Protein AF-G4TYB5-F1 (afdb_monomer_lite)

pLDDT: mean 81.08, std 13.45, range [33.69, 96.06]

Structure (mmCIF, N/CA/C/O backbone):
data_AF-G4TYB5-F1
#
_entry.id   AF-G4TYB5-F1
#
loop_
_atom_site.group_PDB
_atom_site.id
_atom_site.type_symbol
_atom_site.label_atom_id
_atom_site.label_alt_id
_atom_site.label_comp_id
_atom_site.label_asym_id
_atom_site.label_entity_id
_atom_site.label_seq_id
_atom_site.pdbx_PDB_ins_code
_atom_site.Cartn_x
_atom_site.Cartn_y
_atom_site.Cartn_z
_atom_site.occupancy
_atom_site.B_iso_or_equiv
_atom_site.auth_seq_id
_atom_site.auth_comp_id
_atom_site.auth_asym_id
_atom_site.auth_atom_id
_atom_site.pdbx_PDB_model_num
ATOM 1 N N . MET A 1 1 ? 7.327 21.885 17.449 1.00 36.69 1 MET A N 1
ATOM 2 C CA . MET A 1 1 ? 6.496 21.870 16.218 1.00 36.69 1 MET A CA 1
ATOM 3 C C . MET A 1 1 ? 7.339 21.578 14.966 1.00 36.69 1 MET A C 1
ATOM 5 O O . MET A 1 1 ? 6.806 21.500 13.867 1.00 36.69 1 MET A O 1
ATOM 9 N N . ASP A 1 2 ? 8.627 21.270 15.135 1.00 34.66 2 ASP A N 1
ATOM 10 C CA . ASP A 1 2 ? 9.645 21.370 14.077 1.00 34.66 2 ASP A CA 1
ATOM 11 C C . ASP A 1 2 ? 9.836 20.086 13.256 1.00 34.66 2 ASP A C 1
ATOM 13 O O . ASP A 1 2 ? 10.291 20.113 12.114 1.00 34.66 2 ASP A O 1
ATOM 17 N N . LEU A 1 3 ? 9.390 18.941 13.782 1.00 33.75 3 LEU A N 1
ATOM 18 C CA . LEU A 1 3 ? 9.528 17.649 13.103 1.00 33.75 3 LEU A CA 1
ATOM 19 C C . LEU A 1 3 ? 8.529 17.438 11.950 1.00 33.75 3 LEU A C 1
ATOM 21 O O . LEU A 1 3 ? 8.713 16.529 11.142 1.00 33.75 3 LEU A O 1
ATOM 25 N N . ILE A 1 4 ? 7.455 18.233 11.888 1.00 37.91 4 ILE A N 1
ATOM 26 C CA . ILE A 1 4 ? 6.419 18.136 10.844 1.00 37.91 4 ILE A CA 1
ATOM 27 C C . ILE A 1 4 ? 6.786 19.030 9.648 1.00 37.91 4 ILE A C 1
ATOM 29 O O . ILE A 1 4 ? 6.642 18.597 8.507 1.00 37.91 4 ILE A O 1
ATOM 33 N N . HIS A 1 5 ? 7.349 20.219 9.896 1.00 33.69 5 HIS A N 1
ATOM 34 C CA . HIS A 1 5 ? 7.851 21.114 8.843 1.00 33.69 5 HIS A CA 1
ATOM 35 C C . HIS A 1 5 ? 9.079 20.546 8.113 1.00 33.69 5 HIS A C 1
ATOM 37 O O . HIS A 1 5 ? 9.118 20.563 6.885 1.00 33.69 5 HIS A O 1
ATOM 43 N N . SER A 1 6 ? 10.030 19.941 8.835 1.00 42.78 6 SER A N 1
ATOM 44 C CA . SER A 1 6 ? 11.204 19.296 8.222 1.00 42.78 6 SER A CA 1
ATOM 45 C C . SER A 1 6 ? 10.825 18.146 7.269 1.00 42.78 6 SER A C 1
ATOM 47 O O . SER A 1 6 ? 11.394 18.008 6.184 1.00 42.78 6 SER A O 1
ATOM 49 N N . LYS A 1 7 ? 9.804 17.352 7.620 1.00 44.94 7 LYS A N 1
ATOM 50 C CA . LYS A 1 7 ? 9.387 16.177 6.835 1.00 44.94 7 LYS A CA 1
ATOM 51 C C . LYS A 1 7 ? 8.595 16.529 5.577 1.00 44.94 7 LYS A C 1
ATOM 53 O O . LYS A 1 7 ? 8.766 15.852 4.567 1.00 44.94 7 LYS A O 1
ATOM 58 N N . ALA A 1 8 ? 7.780 17.585 5.618 1.00 46.09 8 ALA A N 1
ATOM 59 C CA . ALA A 1 8 ? 7.102 18.108 4.430 1.00 46.09 8 ALA A CA 1
ATOM 60 C C . ALA A 1 8 ? 8.107 18.680 3.411 1.00 46.09 8 ALA A C 1
ATOM 62 O O . ALA A 1 8 ? 7.955 18.475 2.206 1.00 46.09 8 ALA A O 1
ATOM 63 N N . CYS A 1 9 ? 9.176 19.320 3.901 1.00 49.50 9 CYS A N 1
ATOM 64 C CA . CYS A 1 9 ? 10.221 19.925 3.076 1.00 49.50 9 CYS A CA 1
ATOM 65 C C . CYS A 1 9 ? 11.006 18.883 2.256 1.00 49.50 9 CYS A C 1
ATOM 67 O O . CYS A 1 9 ? 11.232 19.080 1.064 1.00 49.50 9 CYS A O 1
ATOM 69 N N . ALA A 1 10 ? 11.330 17.724 2.842 1.00 52.59 10 ALA A N 1
ATOM 70 C CA . ALA A 1 10 ? 12.027 16.644 2.135 1.00 52.59 10 ALA A CA 1
ATOM 71 C C . ALA A 1 10 ? 11.166 15.983 1.039 1.00 52.59 10 ALA A C 1
ATOM 73 O O . ALA A 1 10 ? 11.654 15.716 -0.058 1.00 52.59 10 ALA A O 1
ATOM 74 N N . SER A 1 11 ? 9.868 15.763 1.293 1.00 55.41 11 SER A N 1
ATOM 75 C CA . SER A 1 11 ? 8.951 15.225 0.275 1.00 55.41 11 SER A CA 1
ATOM 76 C C . SER A 1 11 ? 8.702 16.202 -0.876 1.00 55.41 11 SER A C 1
ATOM 78 O O . SER A 1 11 ? 8.646 15.775 -2.029 1.00 55.41 11 SER A O 1
ATOM 80 N N . LEU A 1 12 ? 8.602 17.507 -0.588 1.00 60.00 12 LEU A N 1
ATOM 81 C CA . LEU A 1 12 ? 8.528 18.532 -1.631 1.00 60.00 12 LEU A CA 1
ATOM 82 C C . LEU A 1 12 ? 9.844 18.642 -2.406 1.00 60.00 12 LEU A C 1
ATOM 84 O O . LEU A 1 12 ? 9.816 18.813 -3.619 1.00 60.00 12 LEU A O 1
ATOM 88 N N . SER A 1 13 ? 10.988 18.515 -1.730 1.00 63.62 13 SER A N 1
ATOM 89 C CA . SER A 1 13 ? 12.307 18.538 -2.365 1.00 63.62 13 SER A CA 1
ATOM 90 C C . SER A 1 13 ? 12.470 17.390 -3.364 1.00 63.62 13 SER A C 1
ATOM 92 O O . SER A 1 13 ? 12.814 17.640 -4.516 1.00 63.62 13 SER A O 1
ATOM 94 N N . CYS A 1 14 ? 12.119 16.157 -2.981 1.00 59.38 14 CYS A N 1
ATOM 95 C CA . CYS A 1 14 ? 12.157 15.006 -3.887 1.00 59.38 14 CYS A CA 1
ATOM 96 C C . CYS A 1 14 ? 11.197 15.186 -5.078 1.00 59.38 14 CYS A C 1
ATOM 98 O O . CYS A 1 14 ? 11.600 15.022 -6.229 1.00 59.38 14 CYS A O 1
ATOM 100 N N . PHE A 1 15 ? 9.958 15.629 -4.831 1.00 68.44 15 PHE A N 1
ATOM 101 C CA . PHE A 1 15 ? 8.984 15.898 -5.895 1.00 68.44 15 PHE A CA 1
ATOM 102 C C . PHE A 1 15 ? 9.457 16.980 -6.878 1.00 68.44 15 PHE A C 1
ATOM 104 O O . PHE A 1 15 ? 9.323 16.815 -8.089 1.00 68.44 15 PHE A O 1
ATOM 111 N N . ASN A 1 16 ? 10.041 18.070 -6.376 1.00 72.69 16 ASN A N 1
ATOM 112 C CA . ASN A 1 16 ? 10.541 19.164 -7.206 1.00 72.69 16 ASN A CA 1
ATOM 113 C C . ASN A 1 16 ? 11.762 18.747 -8.031 1.00 72.69 16 ASN A C 1
ATOM 115 O O . ASN A 1 16 ? 11.842 19.111 -9.203 1.00 72.69 16 ASN A O 1
ATOM 119 N N . THR A 1 17 ? 12.665 17.944 -7.461 1.00 71.00 17 THR A N 1
ATOM 120 C CA . THR A 1 17 ? 13.795 17.358 -8.193 1.00 71.00 17 THR A CA 1
ATOM 121 C C . THR A 1 17 ? 13.291 16.450 -9.312 1.00 71.00 17 THR A C 1
ATOM 123 O O . THR A 1 17 ? 13.623 16.675 -10.470 1.00 71.00 17 THR A O 1
ATOM 126 N N . VAL A 1 18 ? 12.397 15.505 -9.002 1.00 70.50 18 VAL A N 1
ATOM 127 C CA . VAL A 1 18 ? 11.775 14.605 -9.993 1.00 70.50 18 VAL A CA 1
ATOM 128 C C . VAL A 1 18 ? 11.090 15.389 -11.110 1.00 70.50 18 VAL A C 1
ATOM 130 O O . VAL A 1 18 ? 11.270 15.091 -12.290 1.00 70.50 18 VAL A O 1
ATOM 133 N N . ARG A 1 19 ? 10.313 16.416 -10.752 1.00 76.00 19 ARG A N 1
ATOM 134 C CA . ARG A 1 19 ? 9.612 17.262 -11.718 1.00 76.00 19 ARG A CA 1
ATOM 135 C C . ARG A 1 19 ? 10.593 17.994 -12.631 1.00 76.00 19 ARG A C 1
ATOM 137 O O . ARG A 1 19 ? 10.356 18.014 -13.834 1.00 76.00 19 ARG A O 1
ATOM 144 N N . ARG A 1 20 ? 11.677 18.549 -12.077 1.00 79.00 20 ARG A N 1
ATOM 145 C CA . ARG A 1 20 ? 12.721 19.257 -12.829 1.00 79.00 20 ARG A CA 1
ATOM 146 C C . ARG A 1 20 ? 13.416 18.339 -13.834 1.00 79.00 20 ARG A C 1
ATOM 148 O O . ARG A 1 20 ? 13.526 18.716 -14.998 1.00 79.00 20 ARG A O 1
ATOM 155 N N . GLU A 1 21 ? 13.818 17.141 -13.413 1.00 78.44 21 GLU A N 1
ATOM 156 C CA . GLU A 1 21 ? 14.466 16.162 -14.298 1.00 78.44 21 GLU A CA 1
ATOM 157 C C . GLU A 1 21 ? 13.526 15.733 -15.438 1.00 78.44 21 GLU A C 1
ATOM 159 O O . GLU A 1 21 ? 13.913 15.724 -16.603 1.00 78.44 21 GLU A O 1
ATOM 164 N N . ILE A 1 22 ? 12.245 15.472 -15.141 1.00 78.75 22 ILE A N 1
ATOM 165 C CA . ILE A 1 22 ? 11.248 15.132 -16.171 1.00 78.75 22 ILE A CA 1
ATOM 166 C C . ILE A 1 22 ? 11.039 16.287 -17.156 1.00 78.75 22 ILE A C 1
ATOM 168 O O . ILE A 1 22 ? 10.904 16.045 -18.355 1.00 78.75 22 ILE A O 1
ATOM 172 N N . THR A 1 23 ? 10.982 17.533 -16.676 1.00 81.88 23 THR A N 1
ATOM 173 C CA . THR A 1 23 ? 10.850 18.695 -17.565 1.00 81.88 23 THR A CA 1
ATOM 174 C C . THR A 1 23 ? 12.087 18.892 -18.432 1.00 81.88 23 THR A C 1
ATOM 176 O O . THR A 1 23 ? 11.926 19.137 -19.620 1.00 81.88 23 THR A O 1
ATOM 179 N N . ALA A 1 24 ? 13.292 18.706 -17.882 1.00 82.00 24 ALA A N 1
ATOM 180 C CA . ALA A 1 24 ? 14.539 18.814 -18.636 1.00 82.00 24 ALA A CA 1
ATOM 181 C C . ALA A 1 24 ? 14.608 17.774 -19.768 1.00 82.00 24 ALA A C 1
ATOM 183 O O . ALA A 1 24 ? 14.932 18.111 -20.906 1.00 82.00 24 ALA A O 1
ATOM 184 N N . LEU A 1 25 ? 14.209 16.530 -19.487 1.00 79.69 25 LEU A N 1
ATOM 185 C CA . LEU A 1 25 ? 14.150 15.467 -20.493 1.00 79.69 25 LEU A CA 1
ATOM 186 C C . LEU A 1 25 ? 13.117 15.739 -21.591 1.00 79.69 25 LEU A C 1
ATOM 188 O O . LEU A 1 25 ? 13.377 15.452 -22.754 1.00 79.69 25 LEU A O 1
ATOM 192 N N . ARG A 1 26 ? 11.961 16.319 -21.246 1.00 80.19 26 ARG A N 1
ATOM 193 C CA . ARG A 1 26 ? 10.957 16.726 -22.243 1.00 80.19 26 ARG A CA 1
ATOM 194 C C . ARG A 1 26 ? 11.473 17.828 -23.159 1.00 80.19 26 ARG A C 1
ATOM 196 O O . ARG A 1 26 ? 11.349 17.701 -24.367 1.00 80.19 26 ARG A O 1
ATOM 203 N N . THR A 1 27 ? 12.103 18.857 -22.595 1.00 81.12 27 THR A N 1
ATOM 204 C CA . THR A 1 27 ? 12.665 19.953 -23.397 1.00 81.12 27 THR A CA 1
ATOM 205 C C . THR A 1 27 ? 13.798 19.487 -24.307 1.00 81.12 27 THR A C 1
ATOM 207 O O . THR A 1 27 ? 13.960 20.006 -25.406 1.00 81.12 27 THR A O 1
ATOM 210 N N . GLU A 1 28 ? 14.584 18.503 -23.866 1.00 80.31 28 GLU A N 1
ATOM 211 C CA . GLU A 1 28 ? 15.627 17.889 -24.689 1.00 80.31 28 GLU A CA 1
ATOM 212 C C . GLU A 1 28 ? 15.028 17.074 -25.843 1.00 80.31 28 GLU A C 1
ATOM 214 O O . GLU A 1 28 ? 15.537 17.132 -26.957 1.00 80.31 28 GLU A O 1
ATOM 219 N N . GLN A 1 29 ? 13.924 16.359 -25.603 1.00 78.06 29 GLN A N 1
ATOM 220 C CA . GLN A 1 29 ? 13.211 15.634 -26.653 1.00 78.06 29 GLN A CA 1
ATOM 221 C C . GLN A 1 29 ? 12.616 16.594 -27.699 1.00 78.06 29 GLN A C 1
ATOM 223 O O . GLN A 1 29 ? 12.853 16.415 -28.888 1.00 78.06 29 GLN A O 1
ATOM 228 N N . GLU A 1 30 ? 11.937 17.658 -27.260 1.00 80.75 30 GLU A N 1
ATOM 229 C CA . GLU A 1 30 ? 11.362 18.684 -28.148 1.00 80.75 30 GLU A CA 1
ATOM 230 C C . GLU A 1 30 ? 12.439 19.363 -29.014 1.00 80.75 30 GLU A C 1
ATOM 232 O O . GLU A 1 30 ? 12.240 19.578 -30.208 1.00 80.75 30 GLU A O 1
ATOM 237 N N . ARG A 1 31 ? 13.619 19.660 -28.446 1.00 79.31 31 ARG A N 1
ATOM 238 C CA . ARG A 1 31 ? 14.752 20.222 -29.206 1.00 79.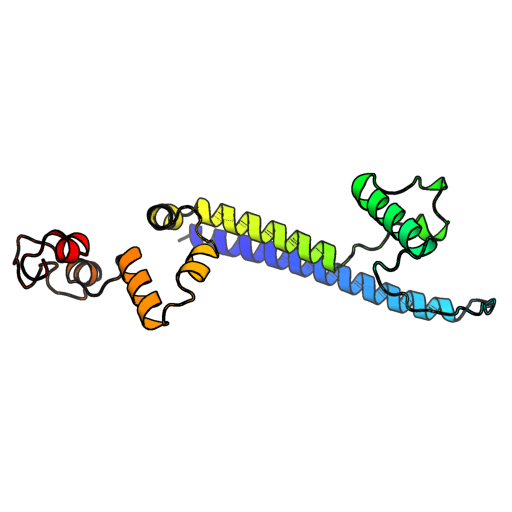31 31 ARG A CA 1
ATOM 239 C C . ARG A 1 31 ? 15.249 19.299 -30.314 1.00 79.31 31 ARG A C 1
ATOM 241 O O . ARG A 1 31 ? 15.677 19.799 -31.349 1.00 79.31 31 ARG A O 1
ATOM 248 N N . ARG A 1 32 ? 15.217 17.983 -30.101 1.00 70.38 32 ARG A N 1
ATOM 249 C CA . ARG A 1 32 ? 15.645 16.996 -31.103 1.00 70.38 32 ARG A CA 1
ATOM 250 C C . ARG A 1 32 ? 14.642 16.861 -32.229 1.00 70.38 32 ARG A C 1
ATOM 252 O O . ARG A 1 32 ? 15.060 16.879 -33.373 1.00 70.38 32 ARG A O 1
ATOM 259 N N . GLU A 1 33 ? 13.352 16.814 -31.908 1.00 77.00 33 GLU A N 1
ATOM 260 C CA . GLU A 1 33 ? 12.282 16.810 -32.915 1.00 77.00 33 GLU A CA 1
ATOM 261 C C . GLU A 1 33 ? 12.383 18.055 -33.821 1.00 77.00 33 GLU A C 1
ATOM 263 O O . GLU A 1 33 ? 12.257 17.966 -35.041 1.00 77.00 33 GLU A O 1
ATOM 268 N N . LEU A 1 34 ? 12.714 19.215 -33.238 1.00 75.62 34 LEU A N 1
ATOM 269 C CA . LEU A 1 34 ? 13.014 20.444 -33.982 1.00 75.62 34 LEU A CA 1
ATOM 270 C C . LEU A 1 34 ? 14.287 20.342 -34.843 1.00 75.62 34 LEU A C 1
ATOM 272 O O . LEU A 1 34 ? 14.271 20.811 -35.981 1.00 75.62 34 LEU A O 1
ATOM 276 N N . ALA A 1 35 ? 15.366 19.744 -34.326 1.00 70.94 35 ALA A N 1
ATOM 277 C CA . ALA A 1 35 ? 16.627 19.571 -35.052 1.00 70.94 35 ALA A CA 1
ATOM 278 C C . ALA A 1 35 ? 16.505 18.577 -36.222 1.00 70.94 35 ALA A C 1
ATOM 280 O O . ALA A 1 35 ? 16.952 18.890 -37.320 1.00 70.94 35 ALA A O 1
ATOM 281 N N . GLU A 1 36 ? 15.828 17.441 -36.025 1.00 66.62 36 GLU A N 1
ATOM 282 C CA . GLU A 1 36 ? 15.525 16.470 -37.088 1.00 66.62 36 GLU A CA 1
ATOM 283 C C . GLU A 1 36 ? 14.684 17.110 -38.202 1.00 66.62 36 GLU A C 1
ATOM 285 O O . GLU A 1 36 ? 14.994 16.931 -39.376 1.00 66.62 36 GLU A O 1
ATOM 290 N N . SER A 1 37 ? 13.697 17.953 -37.859 1.00 60.25 37 SER A N 1
ATOM 291 C CA . SER A 1 37 ? 12.909 18.677 -38.874 1.00 60.25 37 SER A CA 1
ATOM 292 C C . SER A 1 37 ? 13.725 19.690 -39.690 1.00 60.25 37 SER A C 1
ATOM 294 O O . SER A 1 37 ? 13.325 20.065 -40.791 1.00 60.25 37 SER A O 1
ATOM 296 N N . SER A 1 38 ? 14.857 20.157 -39.148 1.00 59.19 38 SER A N 1
ATOM 297 C CA . SER A 1 38 ? 15.741 21.122 -39.804 1.00 59.19 38 SER A CA 1
ATOM 298 C C . SER A 1 38 ? 16.786 20.448 -40.698 1.00 59.19 38 SER A C 1
ATOM 300 O O . SER A 1 38 ? 17.175 21.044 -41.702 1.00 59.19 38 SER A O 1
ATOM 302 N N . ASP A 1 39 ? 17.245 19.241 -40.352 1.00 56.22 39 ASP A N 1
ATOM 303 C CA . ASP A 1 39 ? 18.241 18.493 -41.135 1.00 56.22 39 ASP A CA 1
ATOM 304 C C . ASP A 1 39 ? 17.643 17.893 -42.425 1.00 56.22 39 ASP A C 1
ATOM 306 O O . ASP A 1 39 ? 18.340 17.797 -43.439 1.00 56.22 39 ASP A O 1
ATOM 310 N N . ASP A 1 40 ? 16.335 17.606 -42.448 1.00 53.72 40 ASP A N 1
ATOM 311 C CA . ASP A 1 40 ? 15.605 17.175 -43.656 1.00 53.72 40 ASP A CA 1
ATOM 312 C C . ASP A 1 40 ? 15.632 18.218 -44.794 1.00 53.72 40 ASP A C 1
ATOM 314 O O . ASP A 1 40 ? 15.421 17.883 -45.961 1.00 53.72 40 ASP A O 1
ATOM 318 N N . ALA A 1 41 ? 15.933 19.487 -44.494 1.00 53.19 41 ALA A N 1
ATOM 319 C CA . ALA A 1 41 ? 15.988 20.556 -45.491 1.00 53.19 41 ALA A CA 1
ATOM 320 C C . ALA A 1 41 ? 17.312 20.618 -46.288 1.00 53.19 41 ALA A C 1
ATOM 322 O O . ALA A 1 41 ? 17.409 21.425 -47.215 1.00 53.19 41 ALA A O 1
ATOM 323 N N . LEU A 1 42 ? 18.333 19.810 -45.951 1.00 53.09 42 LEU A N 1
ATOM 324 C CA . LEU A 1 42 ? 19.689 19.921 -46.526 1.00 53.09 42 LEU A CA 1
ATOM 325 C C . LEU A 1 42 ? 20.328 18.598 -47.004 1.00 53.09 42 LEU A C 1
ATOM 327 O O . LEU A 1 42 ? 21.511 18.588 -47.345 1.00 53.09 42 LEU A O 1
ATOM 331 N N . SER A 1 43 ? 19.581 17.492 -47.091 1.00 56.00 43 SER A N 1
ATOM 332 C CA . SER A 1 43 ? 20.101 16.210 -47.595 1.00 56.00 43 SER A CA 1
ATOM 333 C C . SER A 1 43 ? 19.659 15.931 -49.040 1.00 56.00 43 SER A C 1
ATOM 335 O O . SER A 1 43 ? 18.467 15.838 -49.326 1.00 56.00 43 SER A O 1
ATOM 337 N N . ASP A 1 44 ? 20.622 15.739 -49.951 1.00 56.00 44 ASP A N 1
ATOM 338 C CA . ASP A 1 44 ? 20.406 15.036 -51.226 1.00 56.00 44 ASP A CA 1
ATOM 339 C C . ASP A 1 44 ? 19.987 13.589 -50.904 1.00 56.00 44 ASP A C 1
ATOM 341 O O . ASP A 1 44 ? 20.817 12.710 -50.653 1.00 56.00 44 ASP A O 1
ATOM 345 N N . THR A 1 45 ? 18.680 13.344 -50.823 1.00 59.31 45 THR A N 1
ATOM 346 C CA . THR A 1 45 ? 18.150 12.057 -50.367 1.00 59.31 45 THR A CA 1
ATOM 347 C C . THR A 1 45 ? 18.208 11.015 -51.481 1.00 59.31 45 THR A C 1
ATOM 349 O O . THR A 1 45 ? 17.480 11.061 -52.475 1.00 59.31 45 THR A O 1
ATOM 352 N N . VAL A 1 46 ? 19.048 9.995 -51.289 1.00 63.22 46 VAL A N 1
ATOM 353 C CA . VAL A 1 46 ? 18.880 8.706 -51.969 1.00 63.22 46 VAL A CA 1
ATOM 354 C C . VAL A 1 46 ? 17.530 8.151 -51.522 1.00 63.22 46 VAL A C 1
ATOM 356 O O . VAL A 1 46 ? 17.380 7.673 -50.397 1.00 63.22 46 VAL A O 1
ATOM 359 N N . THR A 1 47 ? 16.527 8.242 -52.391 1.00 60.53 47 THR A N 1
ATOM 360 C CA . THR A 1 47 ? 15.174 7.741 -52.135 1.00 60.53 47 THR A CA 1
ATOM 361 C C . THR A 1 47 ? 15.201 6.215 -52.139 1.00 60.53 47 THR A C 1
ATOM 363 O O . THR A 1 47 ? 15.006 5.552 -53.155 1.00 60.53 47 THR A O 1
ATOM 366 N N . SER A 1 48 ? 15.493 5.637 -50.977 1.00 75.25 48 SER A N 1
ATOM 367 C CA . SER A 1 48 ? 15.416 4.196 -50.761 1.00 75.25 48 SER A CA 1
ATOM 368 C C . SER A 1 48 ? 13.958 3.812 -50.534 1.00 75.25 48 SER A C 1
ATOM 37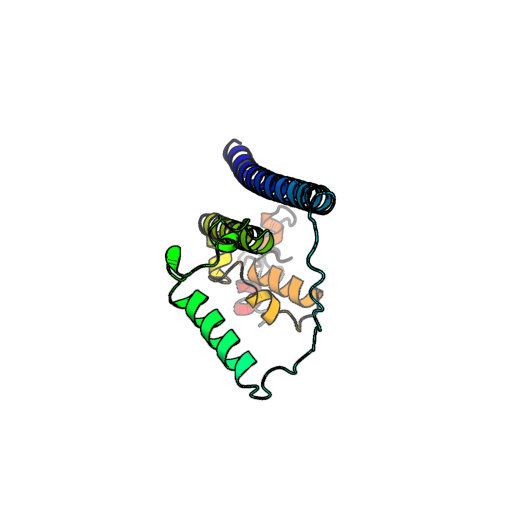0 O O . SER A 1 48 ? 13.308 4.313 -49.618 1.00 75.25 48 SER A O 1
ATOM 372 N N . ARG A 1 49 ? 13.420 2.923 -51.373 1.00 76.12 49 ARG A N 1
ATOM 373 C CA . ARG A 1 49 ? 12.067 2.387 -51.189 1.00 76.12 49 ARG A CA 1
ATOM 374 C C . ARG A 1 49 ? 12.084 1.392 -50.030 1.00 76.12 49 ARG A C 1
ATOM 376 O O . ARG A 1 49 ? 12.675 0.323 -50.147 1.00 76.12 49 ARG A O 1
ATOM 383 N N . MET A 1 50 ? 11.438 1.751 -48.925 1.00 80.31 50 MET A N 1
ATOM 384 C CA . MET A 1 50 ? 11.255 0.879 -47.764 1.00 80.31 50 MET A CA 1
ATOM 385 C C . MET A 1 50 ? 9.821 0.349 -47.742 1.00 80.31 50 MET A C 1
ATOM 387 O O . MET A 1 50 ? 8.871 1.115 -47.900 1.00 80.31 50 MET A O 1
ATOM 391 N N . GLU A 1 51 ? 9.663 -0.955 -47.530 1.00 83.88 51 GLU A N 1
ATOM 392 C CA . GLU A 1 51 ? 8.362 -1.598 -47.341 1.00 83.88 51 GLU A CA 1
ATOM 393 C C . GLU A 1 51 ? 8.289 -2.147 -45.914 1.00 83.88 51 GLU A C 1
ATOM 395 O O . GLU A 1 51 ? 9.160 -2.894 -45.471 1.00 83.88 51 GLU A O 1
ATOM 400 N N . LEU A 1 52 ? 7.262 -1.727 -45.174 1.00 84.62 52 LEU A N 1
ATOM 401 C CA . LEU A 1 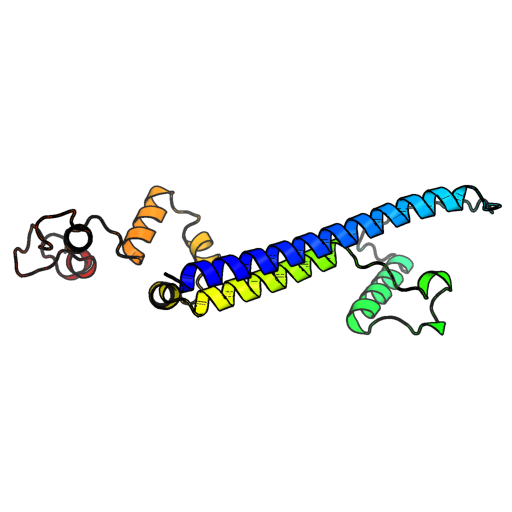52 ? 6.994 -2.177 -43.811 1.00 84.62 52 LEU A CA 1
ATOM 402 C C . LEU A 1 52 ? 5.956 -3.295 -43.863 1.00 84.62 52 LEU A C 1
ATOM 404 O O . LEU A 1 52 ? 4.851 -3.095 -44.366 1.00 84.62 52 LEU A O 1
ATOM 408 N N . MET A 1 53 ? 6.299 -4.456 -43.313 1.00 82.44 53 MET A N 1
ATOM 409 C CA . MET A 1 53 ? 5.402 -5.605 -43.217 1.00 82.44 53 MET A CA 1
ATOM 410 C C . MET A 1 53 ? 5.210 -5.994 -41.755 1.00 82.44 53 MET A C 1
ATOM 412 O O . MET A 1 53 ? 6.172 -6.075 -40.991 1.00 82.44 53 MET A O 1
ATOM 416 N N . TRP A 1 54 ? 3.960 -6.239 -41.367 1.00 83.50 54 TRP A N 1
ATOM 417 C CA . TRP A 1 54 ? 3.633 -6.739 -40.037 1.00 83.50 54 TRP A CA 1
ATOM 418 C C . TRP A 1 54 ? 3.761 -8.262 -40.020 1.00 83.50 54 TRP A C 1
ATOM 420 O O . TRP A 1 54 ? 3.199 -8.932 -40.884 1.00 83.50 54 TRP A O 1
ATOM 430 N N . LEU A 1 55 ? 4.487 -8.799 -39.040 1.00 81.88 55 LEU A N 1
ATOM 431 C CA . LEU A 1 55 ? 4.640 -10.238 -38.843 1.00 81.88 55 LEU A CA 1
ATOM 432 C C . LEU A 1 55 ? 3.983 -10.652 -37.521 1.00 81.88 55 LEU A C 1
ATOM 434 O O . LEU A 1 55 ? 4.201 -9.985 -36.505 1.00 81.88 55 LEU A O 1
ATOM 438 N N . PRO A 1 56 ? 3.193 -11.736 -37.502 1.00 79.81 56 PRO A N 1
ATOM 439 C CA . PRO A 1 56 ? 2.622 -12.259 -36.271 1.00 79.81 56 PRO A CA 1
ATOM 440 C C . PRO A 1 56 ? 3.712 -12.749 -35.315 1.00 79.81 56 PRO A C 1
ATOM 442 O O . PRO A 1 56 ? 4.685 -13.406 -35.694 1.00 79.81 56 PRO A O 1
ATOM 445 N N . GLY A 1 57 ? 3.538 -12.419 -34.036 1.00 74.81 57 GLY A N 1
ATOM 446 C CA . GLY A 1 57 ? 4.415 -12.908 -32.980 1.00 74.81 57 GLY A CA 1
ATOM 447 C C . GLY A 1 57 ? 4.292 -14.425 -32.822 1.00 74.81 57 GLY A C 1
ATOM 448 O O . GLY A 1 57 ? 3.190 -14.963 -32.879 1.00 74.81 57 GLY A O 1
ATOM 449 N N . HIS A 1 58 ? 5.422 -15.092 -32.564 1.00 66.62 58 HIS A N 1
ATOM 450 C CA . HIS A 1 58 ? 5.526 -16.536 -32.292 1.00 66.62 58 HIS A CA 1
ATOM 451 C C . HIS A 1 58 ? 5.287 -17.486 -33.478 1.00 66.62 58 HIS A C 1
ATOM 453 O O . HIS A 1 58 ? 5.152 -18.687 -33.262 1.00 66.62 58 HIS A O 1
ATOM 459 N N . GLU A 1 59 ? 5.302 -16.995 -34.719 1.00 72.31 59 GLU A N 1
ATOM 460 C CA . GLU A 1 59 ? 5.133 -17.837 -35.918 1.00 72.31 59 GLU A CA 1
ATOM 461 C C . GLU A 1 59 ? 6.461 -18.370 -36.507 1.00 72.31 59 GLU A C 1
ATOM 463 O O . GLU A 1 59 ? 6.527 -18.775 -37.661 1.00 72.31 59 GLU A O 1
ATOM 468 N N . ALA A 1 60 ? 7.535 -18.377 -35.710 1.00 68.62 60 ALA A N 1
ATOM 469 C CA . ALA A 1 60 ? 8.852 -18.924 -36.057 1.00 68.62 60 ALA A CA 1
ATOM 470 C C . ALA A 1 60 ? 9.493 -18.409 -37.361 1.00 68.62 60 ALA A C 1
ATOM 472 O O . ALA A 1 60 ? 10.244 -19.116 -38.032 1.00 68.62 60 ALA A O 1
ATOM 473 N N . ALA A 1 61 ? 9.240 -17.146 -37.719 1.00 80.06 61 ALA A N 1
ATOM 474 C CA . ALA A 1 61 ? 9.991 -16.489 -38.782 1.00 80.06 61 ALA A CA 1
ATOM 475 C C . ALA A 1 61 ? 11.457 -16.312 -38.344 1.00 80.06 61 ALA A C 1
ATOM 477 O O . ALA A 1 61 ? 11.748 -15.506 -37.459 1.00 80.06 61 ALA A O 1
ATOM 478 N N . GLU A 1 62 ? 12.370 -17.039 -38.991 1.00 85.31 62 GLU A N 1
ATOM 479 C CA . GLU A 1 62 ? 13.793 -17.141 -38.624 1.00 85.31 62 GLU A CA 1
ATOM 480 C C . GLU A 1 62 ? 14.456 -15.775 -38.373 1.00 85.31 62 GLU A C 1
ATOM 482 O O . GLU A 1 62 ? 15.125 -15.579 -37.359 1.00 85.31 62 GLU A O 1
ATOM 487 N N . GLY A 1 63 ? 14.213 -14.789 -39.244 1.00 83.88 63 GLY A N 1
ATOM 488 C CA . GLY A 1 63 ? 14.766 -13.438 -39.091 1.00 83.88 63 GLY A CA 1
ATOM 489 C C . GLY A 1 63 ? 14.223 -12.673 -37.876 1.00 83.88 63 GLY A C 1
ATOM 490 O O . GLY A 1 63 ? 14.974 -11.962 -37.211 1.00 83.88 63 GLY A O 1
ATOM 491 N N . ASN A 1 64 ? 12.939 -12.844 -37.548 1.00 85.38 64 ASN A N 1
ATOM 492 C CA . ASN A 1 64 ? 12.328 -12.229 -36.368 1.00 85.38 64 ASN A CA 1
ATOM 493 C C . ASN A 1 64 ? 12.839 -12.884 -35.077 1.00 85.38 64 ASN A C 1
ATOM 495 O O . ASN A 1 64 ? 13.141 -12.192 -34.108 1.00 85.38 64 ASN A O 1
ATOM 499 N N . GLU A 1 65 ? 12.988 -14.210 -35.071 1.00 87.88 65 GLU A N 1
ATOM 500 C CA . GLU A 1 65 ? 13.547 -14.937 -33.928 1.00 87.88 65 GLU A CA 1
ATOM 501 C C . GLU A 1 65 ? 15.022 -14.599 -33.691 1.00 87.88 65 GLU A C 1
ATOM 503 O O . GLU A 1 65 ? 15.436 -14.416 -32.544 1.00 87.88 65 GLU A O 1
ATOM 508 N N . ALA A 1 66 ? 15.815 -14.466 -34.759 1.00 87.50 66 ALA A N 1
ATOM 509 C CA . ALA A 1 66 ? 17.204 -14.029 -34.666 1.00 87.50 66 ALA A CA 1
ATOM 510 C C . ALA A 1 66 ? 17.306 -12.615 -34.070 1.00 87.50 66 ALA A C 1
ATOM 512 O O . ALA A 1 66 ? 18.101 -12.391 -33.156 1.00 87.50 66 ALA A O 1
ATOM 513 N N . ALA A 1 67 ? 16.462 -11.684 -34.527 1.00 87.06 67 ALA A N 1
ATOM 514 C CA . ALA A 1 67 ? 16.409 -10.327 -33.988 1.00 87.06 67 ALA A CA 1
ATOM 515 C C . ALA A 1 67 ? 15.986 -10.300 -32.506 1.00 87.06 67 ALA A C 1
ATOM 517 O O . ALA A 1 67 ? 16.632 -9.636 -31.695 1.00 87.06 67 ALA A O 1
ATOM 518 N N . ASP A 1 68 ? 14.951 -11.053 -32.124 1.00 86.88 68 ASP A N 1
ATOM 519 C CA . ASP A 1 68 ? 14.493 -11.166 -30.732 1.00 86.88 68 ASP A CA 1
ATOM 520 C C . ASP A 1 68 ? 15.566 -11.788 -29.819 1.00 86.88 68 ASP A C 1
ATOM 522 O O . ASP A 1 68 ? 15.785 -11.327 -28.696 1.00 86.88 68 ASP A O 1
ATOM 526 N N . LYS A 1 69 ? 16.298 -12.795 -30.308 1.00 89.81 69 LYS A N 1
ATOM 527 C CA . LYS A 1 69 ? 17.419 -13.405 -29.582 1.00 89.81 69 LYS A CA 1
ATOM 528 C C . LYS A 1 69 ? 18.536 -12.399 -29.307 1.00 89.81 69 LYS A C 1
ATOM 530 O O . LYS A 1 69 ? 19.021 -12.344 -28.177 1.00 89.81 69 LYS A O 1
ATOM 535 N N . GLU A 1 70 ? 18.938 -11.609 -30.301 1.00 88.31 70 GLU A N 1
ATOM 536 C CA . GLU A 1 70 ? 19.962 -10.574 -30.113 1.00 88.31 70 GLU A CA 1
ATOM 537 C C . GLU A 1 70 ? 19.465 -9.439 -29.205 1.00 88.31 70 GLU A C 1
ATOM 539 O O . GLU A 1 70 ? 20.198 -8.995 -28.321 1.00 88.31 70 GLU A O 1
ATOM 544 N N . ALA A 1 71 ? 18.193 -9.040 -29.312 1.00 87.25 71 ALA A N 1
ATOM 545 C CA . ALA A 1 71 ? 17.589 -8.076 -28.392 1.00 87.25 71 ALA A CA 1
ATOM 546 C C . ALA A 1 71 ? 17.610 -8.578 -26.935 1.00 87.25 71 ALA A C 1
ATOM 548 O O . ALA A 1 71 ? 17.935 -7.825 -26.016 1.00 87.25 71 ALA A O 1
ATOM 549 N N . LYS A 1 72 ? 17.321 -9.866 -26.710 1.00 88.56 72 LYS A N 1
ATOM 550 C CA . LYS A 1 72 ? 17.408 -10.500 -25.384 1.00 88.56 72 LYS A CA 1
ATOM 551 C C . LYS A 1 72 ? 18.840 -10.563 -24.861 1.00 88.56 72 LYS A C 1
ATOM 553 O O . LYS A 1 72 ? 19.052 -10.237 -23.694 1.00 88.56 72 LYS A O 1
ATOM 558 N N . LYS A 1 73 ? 19.816 -10.920 -25.703 1.00 87.62 73 LYS A N 1
ATOM 559 C CA . LYS A 1 73 ? 21.238 -10.887 -25.326 1.00 87.62 73 LYS A CA 1
ATOM 560 C C . LYS A 1 73 ? 21.682 -9.488 -24.921 1.00 87.62 73 LYS A C 1
ATOM 562 O O . LYS A 1 73 ? 22.341 -9.348 -23.900 1.00 87.62 73 LYS A O 1
ATOM 567 N N . ALA A 1 74 ? 21.261 -8.451 -25.646 1.00 86.12 74 ALA A N 1
ATOM 568 C CA . ALA A 1 74 ? 21.609 -7.073 -25.308 1.00 86.12 74 ALA A CA 1
ATOM 569 C C . ALA A 1 74 ? 21.116 -6.656 -23.906 1.00 86.12 74 ALA A C 1
ATOM 571 O O . ALA A 1 74 ? 21.756 -5.848 -23.232 1.00 86.12 74 ALA A O 1
ATOM 572 N N . ILE A 1 75 ? 20.002 -7.231 -23.437 1.00 83.69 75 ILE A N 1
ATOM 573 C CA . ILE A 1 75 ? 19.480 -7.013 -22.079 1.00 83.69 75 ILE A CA 1
ATOM 574 C C . ILE A 1 75 ? 20.328 -7.742 -21.025 1.00 83.69 75 ILE A C 1
ATOM 576 O O . ILE A 1 75 ? 20.552 -7.195 -19.946 1.00 83.69 75 ILE A O 1
ATOM 580 N N . THR A 1 76 ? 20.770 -8.973 -21.301 1.00 84.31 76 THR A N 1
ATOM 581 C CA . THR A 1 76 ? 21.456 -9.828 -20.314 1.00 84.31 76 THR A CA 1
ATOM 582 C C . THR A 1 76 ? 22.970 -9.644 -20.280 1.00 84.31 76 THR A C 1
ATOM 584 O O . THR A 1 76 ? 23.567 -9.679 -19.208 1.00 84.31 76 THR A O 1
ATOM 587 N N . GLU A 1 77 ? 23.587 -9.469 -21.443 1.00 87.31 77 GLU A N 1
ATOM 588 C CA . GLU A 1 77 ? 25.039 -9.419 -21.657 1.00 87.31 77 GLU A CA 1
ATOM 589 C C . GLU A 1 77 ? 25.534 -7.985 -21.915 1.00 87.31 77 GLU A C 1
ATOM 591 O O . GLU A 1 77 ? 26.726 -7.710 -21.795 1.00 87.31 77 GLU A O 1
ATOM 596 N N . GLY A 1 78 ? 24.616 -7.052 -22.189 1.00 80.50 78 GLY A N 1
ATOM 597 C CA . GLY A 1 78 ? 24.919 -5.649 -22.456 1.00 80.50 78 GLY A CA 1
ATOM 598 C C . GLY A 1 78 ? 25.108 -5.337 -23.942 1.00 80.50 78 GLY A C 1
ATOM 599 O O . GLY A 1 78 ? 24.846 -6.153 -24.820 1.00 80.50 78 GLY A O 1
ATOM 600 N N . THR A 1 79 ? 25.524 -4.105 -24.235 1.00 80.00 79 THR A N 1
ATOM 601 C CA . THR A 1 79 ? 25.710 -3.633 -25.615 1.00 80.00 79 THR A CA 1
ATOM 602 C C . THR A 1 79 ? 26.966 -4.223 -26.255 1.00 80.00 79 THR A C 1
ATOM 604 O O . THR A 1 79 ? 27.985 -4.399 -25.587 1.00 80.00 79 THR A O 1
ATOM 607 N N . SER A 1 80 ? 26.917 -4.449 -27.570 1.00 81.94 80 SER A N 1
ATOM 608 C CA . SER A 1 80 ? 28.093 -4.756 -28.393 1.00 81.94 80 SER A CA 1
ATOM 609 C C . SER A 1 80 ? 29.176 -3.678 -28.265 1.00 81.94 80 SER A C 1
ATOM 611 O O . SER A 1 80 ? 28.895 -2.541 -27.861 1.00 81.94 80 SER A O 1
ATOM 613 N N . SER A 1 81 ? 30.413 -4.023 -28.642 1.00 83.31 81 SER A N 1
ATOM 614 C CA . SER A 1 81 ? 31.518 -3.063 -28.678 1.00 83.31 81 SER A CA 1
ATOM 615 C C . SER A 1 81 ? 31.180 -1.881 -29.586 1.00 83.31 81 SER A C 1
ATOM 617 O O . SER A 1 81 ? 30.487 -2.017 -30.593 1.00 83.31 81 SER A O 1
ATOM 619 N N . ARG A 1 82 ? 31.709 -0.701 -29.255 1.00 80.19 82 ARG A N 1
ATOM 620 C CA . ARG A 1 82 ? 31.469 0.529 -30.022 1.00 80.19 82 ARG A CA 1
ATOM 621 C C . ARG A 1 82 ? 31.928 0.419 -31.477 1.00 80.19 82 ARG A C 1
ATOM 623 O O . ARG A 1 82 ? 31.346 1.071 -32.343 1.00 80.19 82 ARG A O 1
ATOM 630 N N . ASP A 1 83 ? 32.949 -0.394 -31.729 1.00 83.88 83 ASP A N 1
ATOM 631 C CA . ASP A 1 83 ? 33.506 -0.609 -33.064 1.00 83.88 83 ASP A CA 1
ATOM 632 C C . ASP A 1 83 ? 32.579 -1.453 -33.950 1.00 83.88 83 ASP A C 1
ATOM 634 O O . ASP A 1 83 ? 32.510 -1.210 -35.156 1.00 83.88 83 ASP A O 1
ATOM 638 N N . ASP A 1 84 ? 31.792 -2.344 -33.338 1.00 84.19 84 ASP A N 1
ATOM 639 C CA . ASP A 1 84 ? 30.809 -3.201 -34.013 1.00 84.19 84 ASP A CA 1
ATOM 640 C C . ASP A 1 84 ? 29.497 -2.457 -34.318 1.00 84.19 84 ASP A C 1
ATOM 642 O O . ASP A 1 84 ? 28.673 -2.919 -35.108 1.00 84.19 84 ASP A O 1
ATOM 646 N N . LEU A 1 85 ? 29.287 -1.288 -33.701 1.00 81.88 85 LEU A N 1
ATOM 647 C CA . LEU A 1 85 ? 28.091 -0.479 -33.908 1.00 81.88 85 LEU A CA 1
ATOM 648 C C . LEU A 1 85 ? 28.228 0.409 -35.160 1.00 81.88 85 LEU A C 1
ATOM 650 O O . LEU A 1 85 ? 29.275 1.041 -35.373 1.00 81.88 85 LEU A O 1
ATOM 654 N N . PRO A 1 86 ? 27.157 0.547 -35.966 1.00 83.12 86 PRO A N 1
ATOM 655 C CA . PRO A 1 86 ? 27.073 1.550 -37.022 1.00 83.12 86 PRO A CA 1
ATOM 656 C C . PRO A 1 86 ? 27.362 2.956 -36.489 1.00 83.12 86 PRO A C 1
ATOM 658 O O . PRO A 1 86 ? 26.973 3.278 -35.369 1.00 83.12 86 PRO A O 1
ATOM 661 N N . GLY A 1 87 ? 27.996 3.819 -37.292 1.00 79.62 87 GLY A N 1
ATOM 662 C CA . GLY A 1 87 ? 28.427 5.161 -36.865 1.00 79.62 87 GLY A CA 1
ATOM 663 C C . GLY A 1 87 ? 27.340 5.986 -36.160 1.00 79.62 87 GLY A C 1
ATOM 664 O O . GLY A 1 87 ? 27.609 6.605 -35.134 1.00 79.62 87 GLY A O 1
ATOM 665 N N . TRP A 1 88 ? 26.099 5.901 -36.640 1.00 76.75 88 TRP A N 1
ATOM 666 C CA . TRP A 1 88 ? 24.932 6.592 -36.083 1.00 76.75 88 TRP A CA 1
ATOM 667 C C . TRP A 1 88 ? 24.464 6.048 -34.718 1.00 76.75 88 TRP A C 1
ATOM 669 O O . TRP A 1 88 ? 23.855 6.784 -33.948 1.00 76.75 88 TRP A O 1
ATOM 679 N N . LEU A 1 89 ? 24.811 4.805 -34.360 1.00 77.94 89 LEU A N 1
ATOM 680 C CA . LEU A 1 89 ? 24.550 4.199 -33.044 1.00 77.94 89 LEU A CA 1
ATOM 681 C C . LEU A 1 89 ? 25.716 4.352 -32.055 1.00 77.94 89 LEU A C 1
ATOM 683 O O . LEU A 1 89 ? 25.612 3.924 -30.908 1.00 77.94 89 LEU A O 1
ATOM 687 N N . ARG A 1 90 ? 26.835 4.971 -32.459 1.00 82.12 90 ARG A N 1
ATOM 688 C CA . ARG A 1 90 ? 28.002 5.192 -31.578 1.00 82.12 90 ARG A CA 1
ATOM 689 C C . ARG A 1 90 ? 27.841 6.389 -30.643 1.00 82.12 90 ARG A C 1
ATOM 691 O O . ARG A 1 90 ? 28.712 6.609 -29.791 1.00 82.12 90 ARG A O 1
ATOM 698 N N . HIS A 1 91 ? 26.799 7.193 -30.830 1.00 78.19 91 HIS A N 1
ATOM 699 C CA . HIS A 1 91 ? 26.455 8.308 -29.954 1.00 78.19 91 HIS A CA 1
ATOM 700 C C . HIS A 1 91 ? 25.601 7.819 -28.780 1.00 78.19 91 HIS A C 1
ATOM 702 O O . HIS A 1 91 ? 24.913 6.808 -28.879 1.00 78.19 91 HIS A O 1
ATOM 708 N N . SER A 1 92 ? 25.645 8.537 -27.654 1.00 71.88 92 SER A N 1
ATOM 709 C CA . SER A 1 92 ? 24.784 8.207 -26.516 1.00 71.88 92 SER A CA 1
ATOM 710 C C . SER A 1 92 ? 23.327 8.314 -26.940 1.00 71.88 92 SER A C 1
ATOM 712 O O . SER A 1 92 ? 22.871 9.391 -27.333 1.00 71.88 92 SER A O 1
ATOM 714 N N . LEU A 1 93 ? 22.585 7.219 -26.788 1.00 74.06 93 LEU A N 1
ATOM 715 C CA . LEU A 1 93 ? 21.139 7.256 -26.935 1.00 74.06 93 LEU A CA 1
ATOM 716 C C . LEU A 1 93 ? 20.541 8.241 -25.912 1.00 74.06 93 LEU A C 1
ATOM 718 O O . LEU A 1 93 ? 21.070 8.373 -24.799 1.00 74.06 93 LEU A O 1
ATOM 722 N N . PRO A 1 94 ? 19.457 8.954 -26.268 1.00 73.06 94 PRO A N 1
ATOM 723 C CA . PRO A 1 94 ? 18.698 9.724 -25.295 1.00 73.06 94 PRO A CA 1
ATOM 724 C C . PRO A 1 94 ? 18.235 8.837 -24.145 1.00 73.06 94 PRO A C 1
ATOM 726 O O . PRO A 1 94 ? 17.879 7.672 -24.332 1.00 73.06 94 PRO A O 1
ATOM 729 N N . ALA A 1 95 ? 18.151 9.425 -22.955 1.00 74.12 95 ALA A N 1
ATOM 730 C CA . ALA A 1 95 ? 17.477 8.773 -21.849 1.00 74.12 95 ALA A CA 1
ATOM 731 C C . ALA A 1 95 ? 16.001 8.549 -22.212 1.00 74.12 95 ALA A C 1
ATOM 733 O O . ALA A 1 95 ? 15.267 9.488 -22.522 1.00 74.12 95 ALA A O 1
ATOM 734 N N . ASN A 1 96 ? 15.550 7.297 -22.145 1.00 82.19 96 ASN A N 1
ATOM 735 C CA . ASN A 1 96 ? 14.147 6.971 -22.353 1.00 82.19 96 ASN A CA 1
ATOM 736 C C . ASN A 1 96 ? 13.311 7.572 -21.208 1.00 82.19 96 ASN A C 1
ATOM 738 O O . ASN A 1 96 ? 13.426 7.160 -20.051 1.00 82.19 96 ASN A O 1
ATOM 742 N N . LEU A 1 97 ? 12.437 8.529 -21.534 1.00 81.19 97 LEU A N 1
ATOM 743 C CA . LEU A 1 97 ? 11.607 9.231 -20.553 1.00 81.19 97 LEU A CA 1
ATOM 744 C C . LEU A 1 97 ? 10.741 8.276 -19.713 1.00 81.19 97 LEU A C 1
ATOM 746 O O . LEU A 1 97 ? 10.512 8.532 -18.529 1.00 81.19 97 LEU A O 1
ATOM 750 N N . LEU A 1 98 ? 10.248 7.181 -20.300 1.00 81.69 98 LEU A N 1
ATOM 751 C CA . LEU A 1 98 ? 9.470 6.171 -19.580 1.00 81.69 98 LEU A CA 1
ATOM 752 C C . LEU A 1 98 ? 10.347 5.400 -18.596 1.00 81.69 98 LEU A C 1
ATOM 754 O O . LEU A 1 98 ? 9.936 5.226 -17.449 1.00 81.69 98 LEU A O 1
ATOM 758 N N . ALA A 1 99 ? 11.553 5.004 -19.011 1.00 81.81 99 ALA A N 1
ATOM 759 C CA . ALA A 1 99 ? 12.506 4.319 -18.139 1.00 81.81 99 ALA A CA 1
ATOM 760 C C . ALA A 1 99 ? 12.889 5.200 -16.939 1.00 81.81 99 ALA A C 1
ATOM 762 O O . ALA A 1 99 ? 12.818 4.759 -15.793 1.00 81.81 99 ALA A O 1
ATOM 763 N N . VAL A 1 100 ? 13.173 6.487 -17.175 1.00 84.06 100 VAL A N 1
ATOM 764 C CA . VAL A 1 100 ? 13.460 7.444 -16.094 1.00 84.06 100 VAL A CA 1
ATOM 765 C C . VAL A 1 100 ? 12.257 7.601 -15.160 1.00 84.06 100 VAL A C 1
ATOM 767 O O . VAL A 1 100 ? 12.401 7.527 -13.942 1.00 84.06 100 VAL A O 1
ATOM 770 N N . LYS A 1 101 ? 11.040 7.763 -15.696 1.00 83.56 101 LYS A N 1
ATOM 771 C CA . LYS A 1 101 ? 9.820 7.848 -14.871 1.00 83.56 101 LYS A CA 1
ATOM 772 C C . LYS A 1 101 ? 9.607 6.603 -14.009 1.00 83.56 101 LYS A C 1
ATOM 774 O O . LYS A 1 101 ? 9.197 6.730 -12.854 1.00 83.56 101 LYS A O 1
ATOM 779 N N . GLN A 1 102 ? 9.847 5.414 -14.560 1.00 86.94 102 GLN A N 1
ATOM 780 C CA . GLN A 1 102 ? 9.738 4.153 -13.827 1.00 86.94 102 GLN A CA 1
ATOM 781 C C . GLN A 1 102 ? 10.746 4.094 -12.680 1.00 86.94 102 GLN A C 1
ATOM 783 O O . GLN A 1 102 ? 10.366 3.753 -11.558 1.00 86.94 102 GLN A O 1
ATOM 788 N N . GLU A 1 103 ? 11.989 4.499 -12.933 1.00 88.00 103 GLU A N 1
ATOM 789 C CA . GLU A 1 103 ? 13.038 4.501 -11.918 1.00 88.00 103 GLU A CA 1
ATOM 790 C C . GLU A 1 103 ? 12.746 5.499 -10.792 1.00 88.00 103 GLU A C 1
ATOM 792 O O . GLU A 1 103 ? 12.779 5.146 -9.612 1.00 88.00 103 GLU A O 1
ATOM 797 N N . LEU A 1 104 ? 12.318 6.718 -11.127 1.00 87.06 104 LEU A N 1
ATOM 798 C CA . LEU A 1 104 ? 11.914 7.708 -10.124 1.00 87.06 104 LEU A CA 1
ATOM 799 C C . LEU A 1 104 ? 10.723 7.218 -9.287 1.00 87.06 104 LEU A C 1
ATOM 801 O O . LEU A 1 104 ? 10.698 7.395 -8.067 1.00 87.06 104 LEU A O 1
ATOM 805 N N . LYS A 1 105 ? 9.753 6.533 -9.907 1.00 88.19 105 LYS A N 1
ATOM 806 C CA . LYS A 1 105 ? 8.636 5.899 -9.189 1.00 88.19 105 LYS A CA 1
ATOM 807 C C . LYS A 1 105 ? 9.126 4.800 -8.239 1.00 88.19 105 LYS A C 1
ATOM 809 O O . LYS A 1 105 ? 8.605 4.686 -7.126 1.00 88.19 105 LYS A O 1
ATOM 814 N N . ARG A 1 106 ? 10.114 3.998 -8.649 1.00 90.19 106 ARG A N 1
ATOM 815 C CA . ARG A 1 106 ? 10.731 2.943 -7.827 1.00 90.19 106 ARG A CA 1
ATOM 816 C C . ARG A 1 106 ? 11.434 3.528 -6.600 1.00 90.19 106 ARG A C 1
ATOM 818 O O . ARG A 1 106 ? 11.213 3.036 -5.488 1.00 90.19 106 ARG A O 1
ATOM 825 N N . ILE A 1 107 ? 12.215 4.592 -6.789 1.00 89.06 107 ILE A N 1
ATOM 826 C CA . ILE A 1 107 ? 12.899 5.320 -5.710 1.00 89.06 107 ILE A CA 1
ATOM 827 C C . ILE A 1 107 ? 11.870 5.900 -4.735 1.00 89.06 107 ILE A C 1
ATOM 829 O O . ILE A 1 107 ? 11.907 5.590 -3.545 1.00 89.06 107 ILE A O 1
ATOM 833 N N . ALA A 1 108 ? 10.875 6.637 -5.239 1.00 88.31 108 ALA A N 1
ATOM 834 C CA . ALA A 1 108 ? 9.836 7.241 -4.407 1.00 88.31 108 ALA A CA 1
ATOM 835 C C . ALA A 1 108 ? 9.057 6.198 -3.584 1.00 88.31 108 ALA A C 1
ATOM 837 O O . ALA A 1 108 ? 8.775 6.414 -2.403 1.00 88.31 108 ALA A O 1
ATOM 838 N N . LYS A 1 109 ? 8.736 5.039 -4.178 1.00 87.25 109 LYS A N 1
ATOM 839 C CA . LYS A 1 109 ? 8.070 3.928 -3.476 1.00 87.25 109 LYS A CA 1
ATOM 840 C C . LYS A 1 109 ? 8.943 3.357 -2.355 1.00 87.25 109 LYS A C 1
ATOM 842 O O . LYS A 1 109 ? 8.422 3.031 -1.289 1.00 87.25 109 LYS A O 1
ATOM 847 N N . THR A 1 110 ? 10.247 3.243 -2.597 1.00 88.19 110 THR A N 1
ATOM 848 C CA . THR A 1 110 ? 11.230 2.760 -1.618 1.00 88.19 110 THR A CA 1
ATOM 849 C C . THR A 1 110 ? 11.329 3.718 -0.436 1.00 88.19 110 THR A C 1
ATOM 851 O O . THR A 1 110 ? 11.045 3.316 0.690 1.00 88.19 110 THR A O 1
ATOM 854 N N . GLU A 1 111 ? 11.568 5.006 -0.689 1.00 89.12 111 GLU A N 1
ATOM 855 C CA . GLU A 1 111 ? 11.628 6.017 0.372 1.00 89.12 111 GLU A CA 1
ATOM 856 C C . GLU A 1 111 ? 10.327 6.111 1.176 1.00 89.12 111 GLU A C 1
ATOM 858 O O . GLU A 1 111 ? 10.345 6.251 2.400 1.00 89.12 111 GLU A O 1
ATOM 863 N N . ALA A 1 112 ? 9.174 6.058 0.502 1.00 87.19 112 ALA A N 1
ATOM 864 C CA . ALA A 1 112 ? 7.877 6.106 1.166 1.00 87.19 112 ALA A CA 1
ATOM 865 C C . ALA A 1 112 ? 7.680 4.918 2.116 1.00 87.19 112 ALA A C 1
ATOM 867 O O . ALA A 1 112 ? 7.188 5.101 3.233 1.00 87.19 112 ALA A O 1
ATOM 868 N N . ARG A 1 113 ? 8.087 3.716 1.694 1.00 87.06 113 ARG A N 1
ATOM 869 C CA . ARG A 1 113 ? 8.034 2.505 2.517 1.00 87.06 113 ARG A CA 1
ATOM 870 C C . ARG A 1 113 ? 8.948 2.620 3.732 1.00 87.06 113 ARG A C 1
ATOM 872 O O . ARG A 1 113 ? 8.508 2.318 4.840 1.00 87.06 113 ARG A O 1
ATOM 879 N N . ASP A 1 114 ? 10.183 3.061 3.542 1.00 88.50 114 ASP A N 1
ATOM 880 C CA . ASP A 1 114 ? 11.173 3.108 4.620 1.00 88.50 114 ASP A CA 1
ATOM 881 C C . ASP A 1 114 ? 10.766 4.163 5.664 1.00 88.50 114 ASP A C 1
ATOM 883 O O . ASP A 1 114 ? 10.643 3.868 6.855 1.00 88.50 114 ASP A O 1
ATOM 887 N N . ARG A 1 115 ? 10.331 5.342 5.197 1.00 89.19 115 ARG A N 1
ATOM 888 C CA . ARG A 1 115 ? 9.745 6.397 6.039 1.00 89.19 115 ARG A CA 1
ATOM 889 C C . ARG A 1 115 ? 8.510 5.926 6.811 1.00 89.19 115 ARG A C 1
ATOM 891 O O . ARG A 1 115 ? 8.287 6.346 7.950 1.00 89.19 115 ARG A O 1
ATOM 898 N N . TRP A 1 116 ? 7.669 5.090 6.199 1.00 88.62 116 TRP A N 1
ATOM 899 C CA . TRP A 1 116 ? 6.530 4.499 6.895 1.00 88.62 116 TRP A CA 1
ATOM 900 C C . TRP A 1 116 ? 6.986 3.556 8.009 1.00 88.62 116 TRP A C 1
ATOM 902 O O . TRP A 1 116 ? 6.508 3.710 9.137 1.00 88.62 116 TRP A O 1
ATOM 912 N N . ARG A 1 117 ? 7.929 2.646 7.729 1.00 87.88 117 ARG A N 1
ATOM 913 C CA . ARG A 1 117 ? 8.467 1.676 8.702 1.00 87.88 117 ARG A CA 1
ATOM 914 C C . ARG A 1 117 ? 9.096 2.347 9.923 1.00 87.88 117 ARG A C 1
ATOM 916 O O . ARG A 1 117 ? 8.915 1.880 11.043 1.00 87.88 117 ARG A O 1
ATOM 923 N N . GLU A 1 118 ? 9.750 3.486 9.735 1.00 88.94 118 GLU A N 1
ATOM 924 C CA . GLU A 1 118 ? 10.334 4.279 10.826 1.00 88.94 118 GLU A CA 1
ATOM 925 C C . GLU A 1 118 ? 9.291 5.026 11.678 1.00 88.94 118 GLU A C 1
ATOM 927 O O . GLU A 1 118 ? 9.584 5.543 12.762 1.00 88.94 118 GLU A O 1
ATOM 932 N N . SER A 1 119 ? 8.045 5.126 11.212 1.00 89.50 119 SER A N 1
ATOM 933 C CA . SER A 1 119 ? 7.023 5.912 11.890 1.00 89.50 119 SER A CA 1
ATOM 934 C C . SER A 1 119 ? 6.503 5.232 13.165 1.00 89.50 119 SER A C 1
ATOM 936 O O . SER A 1 119 ? 6.317 4.018 13.251 1.00 89.50 119 SER A O 1
ATOM 938 N N . ARG A 1 120 ? 6.118 6.041 14.163 1.00 88.00 120 ARG A N 1
ATOM 939 C CA . ARG A 1 120 ? 5.395 5.542 15.353 1.00 88.00 120 ARG A CA 1
ATOM 940 C C . ARG A 1 120 ? 4.070 4.854 14.997 1.00 88.00 120 ARG A C 1
ATOM 942 O O . ARG A 1 120 ? 3.582 4.040 15.776 1.00 88.00 120 ARG A O 1
ATOM 949 N N . ARG A 1 121 ? 3.476 5.205 13.850 1.00 86.69 121 ARG A N 1
ATOM 950 C CA . ARG A 1 121 ? 2.210 4.642 13.362 1.00 86.69 121 ARG A CA 1
ATOM 951 C C . ARG A 1 121 ? 2.404 3.205 12.892 1.00 86.69 121 ARG A C 1
ATOM 953 O O . ARG A 1 121 ? 1.585 2.363 13.248 1.00 86.69 121 ARG A O 1
ATOM 960 N N . PHE A 1 122 ? 3.516 2.912 12.216 1.00 88.50 122 PHE A N 1
ATOM 961 C CA . PHE A 1 122 ? 3.850 1.550 11.809 1.00 88.50 122 PHE A CA 1
ATOM 962 C C . PHE A 1 122 ? 3.946 0.604 13.002 1.00 88.50 122 PHE A C 1
ATOM 964 O O . PHE A 1 122 ? 3.351 -0.457 12.958 1.00 88.50 122 PHE A O 1
ATOM 971 N N . LYS A 1 123 ? 4.540 1.017 14.130 1.00 85.75 123 LYS A N 1
ATOM 972 C CA . LYS A 1 123 ? 4.576 0.181 15.350 1.00 85.75 123 LYS A CA 1
ATOM 973 C C . LYS A 1 123 ? 3.195 -0.276 15.842 1.00 85.75 123 LYS A C 1
ATOM 975 O O . LYS A 1 123 ? 3.094 -1.305 16.501 1.00 85.75 123 LYS A O 1
ATOM 980 N N . ARG A 1 124 ? 2.139 0.505 15.583 1.00 84.50 124 ARG A N 1
ATOM 981 C CA . ARG A 1 124 ? 0.755 0.123 15.914 1.00 84.50 124 ARG A CA 1
ATOM 982 C C . ARG A 1 124 ? 0.139 -0.719 14.802 1.00 84.50 124 ARG A C 1
ATOM 984 O O . ARG A 1 124 ? -0.437 -1.754 15.096 1.00 84.50 124 ARG A O 1
ATOM 991 N N . ALA A 1 125 ? 0.294 -0.287 13.551 1.00 85.31 125 ALA A N 1
ATOM 992 C CA . ALA A 1 125 ? -0.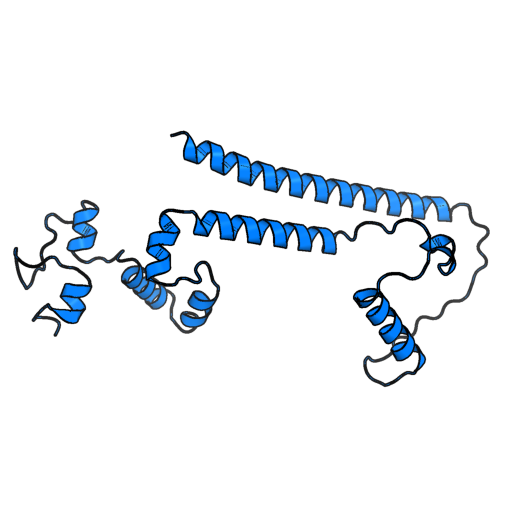250 -0.978 12.385 1.00 85.31 125 ALA A CA 1
ATOM 993 C C . ALA A 1 125 ? 0.362 -2.374 12.177 1.00 85.31 125 ALA A C 1
ATOM 995 O O . ALA A 1 125 ? -0.357 -3.294 11.824 1.00 85.31 125 ALA A O 1
ATOM 996 N N . ALA A 1 126 ? 1.648 -2.555 12.478 1.00 86.88 126 ALA A N 1
ATOM 997 C CA . ALA A 1 126 ? 2.357 -3.827 12.363 1.00 86.88 126 ALA A CA 1
ATOM 998 C C . ALA A 1 126 ? 1.822 -4.909 13.313 1.00 86.88 126 ALA A C 1
ATOM 1000 O O . ALA A 1 126 ? 2.035 -6.086 13.065 1.00 86.88 126 ALA A O 1
ATOM 1001 N N . LYS A 1 127 ? 1.108 -4.525 14.383 1.00 85.56 127 LYS A N 1
ATOM 1002 C CA . LYS A 1 127 ? 0.392 -5.485 15.240 1.00 85.56 127 LYS A CA 1
ATOM 1003 C C . LYS A 1 127 ? -0.848 -6.072 14.561 1.00 85.56 127 LYS A C 1
ATOM 1005 O O . LYS A 1 127 ? -1.345 -7.092 15.014 1.00 85.56 127 LYS A O 1
ATOM 1010 N N . ILE A 1 128 ? -1.366 -5.382 13.545 1.00 83.81 128 ILE A N 1
ATOM 1011 C CA . ILE A 1 128 ? -2.507 -5.805 12.731 1.00 83.81 128 ILE A CA 1
ATOM 1012 C C . ILE A 1 128 ? -1.977 -6.548 11.501 1.00 83.81 128 ILE A C 1
ATOM 1014 O O . ILE A 1 128 ? -2.360 -7.683 11.257 1.00 83.81 128 ILE A O 1
ATOM 1018 N N . ASP A 1 129 ? -1.079 -5.906 10.749 1.00 83.88 129 ASP A N 1
ATOM 1019 C CA . ASP A 1 129 ? -0.431 -6.465 9.564 1.00 83.88 129 ASP A CA 1
ATOM 1020 C C . ASP A 1 129 ? 0.973 -5.860 9.402 1.00 83.88 129 ASP A C 1
ATOM 1022 O O . ASP A 1 129 ? 1.149 -4.662 9.156 1.00 83.88 129 ASP A O 1
ATOM 1026 N N . GLU A 1 130 ? 1.993 -6.705 9.530 1.00 84.19 130 GLU A N 1
ATOM 1027 C CA . GLU A 1 130 ? 3.408 -6.350 9.381 1.00 84.19 130 GLU A CA 1
ATOM 1028 C C . GLU A 1 130 ? 3.800 -5.943 7.951 1.00 84.19 130 GLU A C 1
ATOM 1030 O O . GLU A 1 130 ? 4.825 -5.283 7.738 1.00 84.19 130 GLU A O 1
ATOM 1035 N N . THR A 1 131 ? 2.979 -6.303 6.960 1.00 83.25 131 THR A N 1
ATOM 1036 C CA . THR A 1 131 ? 3.213 -5.990 5.549 1.00 83.25 131 THR A CA 1
ATOM 1037 C C . THR A 1 131 ? 2.741 -4.586 5.166 1.00 83.25 131 THR A C 1
ATOM 1039 O O . THR A 1 131 ? 3.058 -4.112 4.075 1.00 83.25 131 THR A O 1
ATOM 1042 N N . MET A 1 132 ? 2.044 -3.882 6.065 1.00 78.00 132 MET A N 1
ATOM 1043 C CA . MET A 1 132 ? 1.497 -2.547 5.823 1.00 78.00 132 MET A CA 1
ATOM 1044 C C . MET A 1 132 ? 2.571 -1.488 5.486 1.00 78.00 132 MET A C 1
ATOM 1046 O O . MET A 1 132 ? 3.571 -1.383 6.205 1.00 78.00 132 MET A O 1
ATOM 1050 N N . PRO A 1 133 ? 2.329 -0.607 4.489 1.00 72.25 133 PRO A N 1
ATOM 1051 C CA . PRO A 1 133 ? 1.177 -0.598 3.591 1.00 72.25 133 PRO A CA 1
ATOM 1052 C C . PRO A 1 133 ? 1.336 -1.669 2.502 1.00 72.25 133 PRO A C 1
ATOM 1054 O O . PRO A 1 133 ? 2.284 -1.629 1.715 1.00 72.25 133 PRO A O 1
ATOM 1057 N N . SER A 1 134 ? 0.385 -2.598 2.421 1.00 78.94 134 SER A N 1
ATOM 1058 C CA . SER A 1 134 ? 0.320 -3.601 1.358 1.00 78.94 134 SER A CA 1
ATOM 1059 C C . SER A 1 134 ? -1.044 -3.558 0.674 1.00 78.94 134 SER A C 1
ATOM 1061 O O . SER A 1 134 ? -2.037 -3.118 1.250 1.00 78.94 134 SER A O 1
ATOM 1063 N N . GLY A 1 135 ? -1.096 -4.041 -0.568 1.00 81.50 135 GLY A N 1
ATOM 1064 C CA . GLY A 1 135 ? -2.365 -4.281 -1.257 1.00 81.50 135 GLY A CA 1
ATOM 1065 C C . GLY A 1 135 ? -3.109 -5.516 -0.738 1.00 81.50 135 GLY A C 1
ATOM 1066 O O . GLY A 1 135 ? -4.229 -5.756 -1.167 1.00 81.50 135 GLY A O 1
ATOM 1067 N N . LYS A 1 136 ? -2.517 -6.301 0.177 1.00 84.88 136 LYS A N 1
ATOM 1068 C CA . LYS A 1 136 ? -3.117 -7.552 0.661 1.00 84.88 136 LYS A CA 1
ATOM 1069 C C . LYS A 1 136 ? -4.419 -7.298 1.406 1.00 84.88 136 LYS A C 1
ATOM 1071 O O . LYS A 1 136 ? -5.395 -7.984 1.150 1.00 84.88 136 LYS A O 1
ATOM 1076 N N . TYR A 1 137 ? -4.448 -6.288 2.277 1.00 82.50 137 TYR A N 1
ATOM 1077 C CA . TYR A 1 137 ? -5.675 -5.923 2.986 1.00 82.50 137 TYR A CA 1
ATOM 1078 C C . TYR A 1 137 ? -6.787 -5.489 2.023 1.00 82.50 137 TYR A C 1
ATOM 1080 O O . TYR A 1 137 ? -7.944 -5.833 2.236 1.00 82.50 137 TYR A O 1
ATOM 1088 N N . LEU A 1 138 ? -6.438 -4.788 0.936 1.00 84.06 138 LE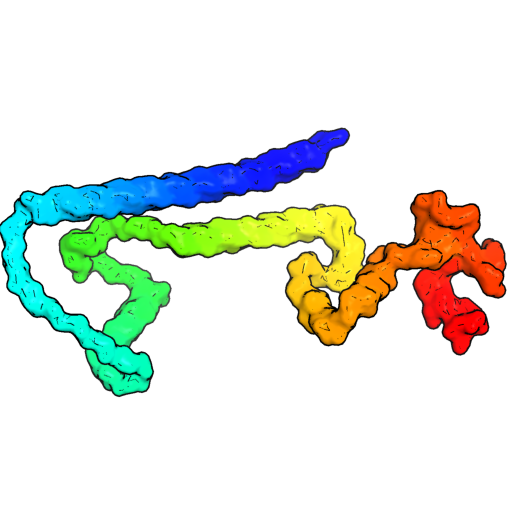U A N 1
ATOM 1089 C CA . LEU A 1 138 ? -7.407 -4.427 -0.102 1.00 84.06 138 LEU A CA 1
ATOM 1090 C C . LEU A 1 138 ? -7.968 -5.680 -0.780 1.00 84.06 138 LEU A C 1
ATOM 1092 O O . LEU A 1 138 ? -9.177 -5.804 -0.868 1.00 84.06 138 LEU A O 1
ATOM 1096 N N . ALA A 1 139 ? -7.116 -6.638 -1.156 1.00 88.25 139 ALA A N 1
ATOM 1097 C CA . ALA A 1 139 ? -7.569 -7.904 -1.734 1.00 88.25 139 ALA A CA 1
ATOM 1098 C C . ALA A 1 139 ? -8.439 -8.731 -0.765 1.00 88.25 139 ALA A C 1
ATOM 1100 O O . ALA A 1 139 ? -9.441 -9.301 -1.172 1.00 88.25 139 ALA A O 1
ATOM 1101 N N . LEU A 1 140 ? -8.092 -8.771 0.526 1.00 85.81 140 LEU A N 1
ATOM 1102 C CA . LEU A 1 140 ? -8.864 -9.491 1.551 1.00 85.81 140 LEU A CA 1
ATOM 1103 C C . LEU A 1 140 ? -10.239 -8.874 1.821 1.00 85.81 140 LEU A C 1
ATOM 1105 O O . LEU A 1 140 ? -11.130 -9.557 2.315 1.00 85.81 140 LEU A O 1
ATOM 1109 N N . THR A 1 141 ? -10.390 -7.577 1.565 1.00 87.69 141 THR A N 1
ATOM 1110 C CA . THR A 1 141 ? -11.633 -6.839 1.820 1.00 87.69 141 THR A CA 1
ATOM 1111 C C . THR A 1 141 ? -12.394 -6.514 0.539 1.00 87.69 141 THR A C 1
ATOM 1113 O O . THR A 1 141 ? -13.379 -5.787 0.604 1.00 87.69 141 THR A O 1
ATOM 1116 N N . ASP A 1 142 ? -11.969 -7.065 -0.600 1.00 91.44 142 ASP A N 1
ATOM 1117 C CA . ASP A 1 142 ? -12.519 -6.747 -1.922 1.00 91.44 142 ASP A CA 1
ATOM 1118 C C . ASP A 1 142 ? -13.973 -7.221 -2.076 1.00 91.44 142 ASP A C 1
ATOM 1120 O O . ASP A 1 142 ? -14.804 -6.529 -2.656 1.00 91.44 142 ASP A O 1
ATOM 1124 N N . GLU A 1 143 ? -14.308 -8.362 -1.469 1.00 94.50 143 GLU A N 1
ATOM 1125 C CA . GLU A 1 143 ? -15.671 -8.911 -1.456 1.00 94.50 143 GLU A CA 1
ATOM 1126 C C . GLU A 1 143 ? -16.589 -8.231 -0.427 1.00 94.50 143 GLU A C 1
ATOM 1128 O O . GLU A 1 143 ? -17.808 -8.396 -0.472 1.00 94.50 143 GLU A O 1
ATOM 1133 N N . LEU A 1 144 ? -16.026 -7.462 0.513 1.00 94.31 144 LEU A N 1
ATOM 1134 C CA . LEU A 1 144 ? -16.809 -6.794 1.546 1.00 94.31 144 LEU A CA 1
ATOM 1135 C C . LEU A 1 144 ? -17.477 -5.540 0.992 1.00 94.31 144 LEU A C 1
ATOM 1137 O O . LEU A 1 144 ? -16.885 -4.731 0.274 1.00 94.31 144 LEU A O 1
ATOM 1141 N N . THR A 1 145 ? -18.700 -5.283 1.442 1.00 95.62 145 THR A N 1
ATOM 1142 C CA . THR A 1 145 ? -19.302 -3.973 1.229 1.00 95.62 145 THR A CA 1
ATOM 1143 C C . THR A 1 145 ? -18.476 -2.896 1.934 1.00 95.62 145 THR A C 1
ATOM 1145 O O . THR A 1 145 ? -17.814 -3.123 2.952 1.00 95.62 145 THR A O 1
ATOM 1148 N N . ARG A 1 146 ? -18.585 -1.651 1.459 1.00 92.38 146 ARG A N 1
ATOM 1149 C CA . ARG A 1 146 ? -17.932 -0.496 2.100 1.00 92.38 146 ARG A CA 1
ATOM 1150 C C . ARG A 1 146 ? -18.219 -0.421 3.606 1.00 92.38 146 ARG A C 1
ATOM 1152 O O . ARG A 1 146 ? -17.344 -0.027 4.375 1.00 92.38 146 ARG A O 1
ATOM 1159 N N . ARG A 1 147 ? -19.444 -0.761 4.025 1.00 94.38 147 ARG A N 1
ATOM 1160 C CA . ARG A 1 147 ? -19.850 -0.730 5.435 1.00 94.38 147 ARG A CA 1
ATOM 1161 C C . ARG A 1 147 ? -19.111 -1.790 6.249 1.00 94.38 147 ARG A C 1
ATOM 1163 O O . ARG A 1 147 ? -18.612 -1.470 7.322 1.00 94.38 147 ARG A O 1
ATOM 1170 N N . GLU A 1 148 ? -19.022 -3.014 5.746 1.00 93.81 148 GLU A N 1
ATOM 1171 C CA . GLU A 1 148 ? -18.320 -4.114 6.415 1.00 93.81 148 GLU A CA 1
ATOM 1172 C C . GLU A 1 148 ? -16.818 -3.848 6.500 1.00 93.81 148 GLU A C 1
ATOM 1174 O O . GLU A 1 148 ? -16.246 -3.956 7.581 1.00 93.81 148 GLU A O 1
ATOM 1179 N N . ALA A 1 149 ? -16.193 -3.389 5.413 1.00 92.06 149 ALA A N 1
ATOM 1180 C CA . ALA A 1 149 ? -14.781 -3.012 5.417 1.00 92.06 149 ALA A CA 1
ATOM 1181 C C . ALA A 1 149 ? -14.489 -1.868 6.409 1.00 92.06 149 ALA A C 1
ATOM 1183 O O . ALA A 1 149 ? -13.466 -1.876 7.104 1.00 92.06 149 ALA A O 1
ATOM 1184 N N . ALA A 1 150 ? -15.395 -0.889 6.524 1.00 91.62 150 ALA A N 1
ATOM 1185 C CA . ALA A 1 150 ? -15.283 0.186 7.508 1.00 91.62 150 ALA A CA 1
ATOM 1186 C C . ALA A 1 150 ? -15.399 -0.342 8.945 1.00 91.62 150 ALA A C 1
ATOM 1188 O O . ALA A 1 150 ? -14.575 0.019 9.786 1.00 91.62 150 ALA A O 1
ATOM 1189 N N . LEU A 1 151 ? -16.372 -1.218 9.216 1.00 92.12 151 LEU A N 1
ATOM 1190 C CA . LEU A 1 151 ? -16.528 -1.867 10.519 1.00 92.12 151 LEU A CA 1
ATOM 1191 C C . LEU A 1 151 ? -15.285 -2.686 10.870 1.00 92.12 151 LEU A C 1
ATOM 1193 O O . LEU A 1 151 ? -14.702 -2.469 11.927 1.00 92.12 151 LEU A O 1
ATOM 1197 N N . LEU A 1 152 ? -14.809 -3.540 9.964 1.00 91.19 152 LEU A N 1
ATOM 1198 C CA . LEU A 1 152 ? -13.590 -4.322 10.158 1.00 91.19 152 LEU A CA 1
ATOM 1199 C C . LEU A 1 152 ? -12.391 -3.423 10.482 1.00 91.19 152 LEU A C 1
ATOM 1201 O O . LEU A 1 152 ? -11.659 -3.672 11.437 1.00 91.19 152 LEU A O 1
ATOM 1205 N N . THR A 1 153 ? -12.229 -2.320 9.752 1.00 89.69 153 THR A N 1
ATOM 1206 C CA . THR A 1 153 ? -11.152 -1.353 10.003 1.00 89.69 153 THR A CA 1
ATOM 1207 C C . THR A 1 153 ? -11.277 -0.710 11.389 1.00 89.69 153 THR A C 1
ATOM 1209 O O . THR A 1 153 ? -10.277 -0.561 12.096 1.00 89.69 153 THR A O 1
ATOM 1212 N N . GLN A 1 154 ? -12.489 -0.343 11.814 1.00 91.69 154 GLN A N 1
ATOM 1213 C CA . GLN A 1 154 ? -12.742 0.186 13.159 1.00 91.69 154 GLN A CA 1
ATOM 1214 C C . GLN A 1 154 ? -12.409 -0.843 14.242 1.00 91.69 154 GLN A C 1
ATOM 1216 O O . GLN A 1 154 ? -11.775 -0.479 15.233 1.00 91.69 154 GLN A O 1
ATOM 1221 N N . LEU A 1 155 ? -12.769 -2.113 14.031 1.00 89.81 155 LEU A N 1
ATOM 1222 C CA . LEU A 1 155 ? -12.459 -3.215 14.941 1.00 89.81 155 LEU A CA 1
ATOM 1223 C C . LEU A 1 155 ? -10.942 -3.423 15.061 1.00 89.81 155 LEU A C 1
ATOM 1225 O O . LEU A 1 155 ? -10.395 -3.362 16.160 1.00 89.81 155 LEU A O 1
ATOM 1229 N N . LEU A 1 156 ? -10.240 -3.572 13.935 1.00 86.56 156 LEU A N 1
ATOM 1230 C CA . LEU A 1 156 ? -8.794 -3.819 13.908 1.00 86.56 156 LEU A CA 1
ATOM 1231 C C . LEU A 1 156 ? -7.985 -2.662 14.505 1.00 86.56 156 LEU A C 1
ATOM 1233 O O . LEU A 1 156 ? -6.976 -2.870 15.176 1.00 86.56 156 LEU A O 1
ATOM 1237 N N . THR A 1 157 ? -8.424 -1.425 14.277 1.00 86.50 157 THR A N 1
ATOM 1238 C CA . THR A 1 157 ? -7.729 -0.233 14.785 1.00 86.50 157 THR A CA 1
ATOM 1239 C C . THR A 1 157 ? -8.202 0.203 16.174 1.00 86.50 157 THR A C 1
ATOM 1241 O O . THR A 1 157 ? -7.608 1.109 16.765 1.00 86.50 157 THR A O 1
ATOM 1244 N N . GLY A 1 158 ? -9.261 -0.419 16.701 1.00 87.62 158 GLY A N 1
ATOM 1245 C CA . GLY A 1 158 ? -9.888 -0.051 17.966 1.00 87.62 158 GLY A CA 1
ATOM 1246 C C . GLY A 1 158 ? -10.543 1.335 17.957 1.00 87.62 158 GLY A C 1
ATOM 1247 O O . GLY A 1 158 ? -10.656 1.944 19.023 1.00 87.62 158 GLY A O 1
ATOM 1248 N N . HIS A 1 159 ? -10.929 1.858 16.785 1.00 90.56 159 HIS A N 1
ATOM 1249 C CA . HIS A 1 159 ? -11.710 3.096 16.617 1.00 90.56 159 HIS A CA 1
ATOM 1250 C C . HIS A 1 159 ? -13.208 2.789 16.588 1.00 90.56 159 HIS A C 1
ATOM 1252 O O . HIS A 1 159 ? -13.902 3.060 15.613 1.00 90.56 159 HIS A O 1
ATOM 1258 N N . THR A 1 160 ? -13.684 2.157 17.653 1.00 92.62 160 THR A N 1
ATOM 1259 C CA . THR A 1 160 ? -15.055 1.660 17.774 1.00 92.62 160 THR A CA 1
ATOM 1260 C C . THR A 1 160 ? -15.957 2.644 18.505 1.00 92.62 160 THR A C 1
ATOM 1262 O O . THR A 1 160 ? -15.479 3.492 19.254 1.00 92.62 160 THR A O 1
ATOM 1265 N N . CYS A 1 161 ? -17.269 2.453 18.397 1.00 92.19 161 CYS A N 1
ATOM 1266 C CA . CYS A 1 161 ? -18.259 3.204 19.175 1.00 92.19 161 CYS A CA 1
ATOM 1267 C C . CYS A 1 161 ? -18.439 2.716 20.628 1.00 92.19 161 CYS A C 1
ATOM 1269 O O . CYS A 1 161 ? -19.295 3.242 21.326 1.00 92.19 161 CYS A O 1
ATOM 1271 N N . LEU A 1 162 ? -17.656 1.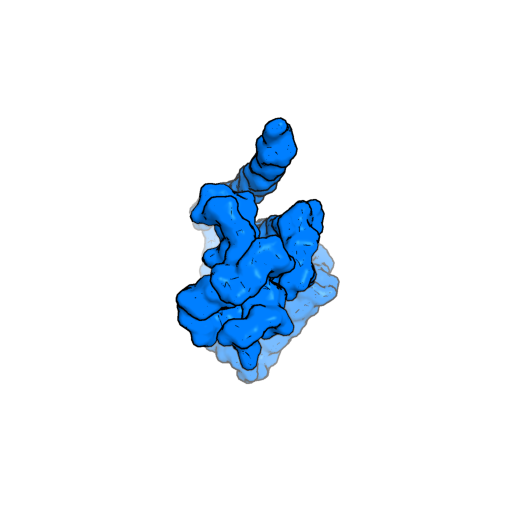733 21.088 1.00 94.44 162 LEU A N 1
ATOM 1272 C CA . LEU A 1 162 ? -17.701 1.227 22.467 1.00 94.44 162 LEU A CA 1
ATOM 1273 C C . LEU A 1 162 ? -17.229 2.277 23.482 1.00 94.44 162 LEU A C 1
ATOM 1275 O O . LEU A 1 162 ? -16.275 3.015 23.196 1.00 94.44 162 LEU A O 1
ATOM 1279 N N . ASN A 1 163 ? -17.826 2.283 24.679 1.00 94.62 163 ASN A N 1
ATOM 1280 C CA . ASN A 1 163 ? -17.593 3.268 25.740 1.00 94.62 163 ASN A CA 1
ATOM 1281 C C . ASN A 1 163 ? -16.113 3.436 26.079 1.00 94.62 163 ASN A C 1
ATOM 1283 O O . ASN A 1 163 ? -15.653 4.563 26.239 1.00 94.62 163 ASN A O 1
ATOM 1287 N N . GLY A 1 164 ? -15.319 2.361 26.085 1.00 94.44 164 GLY A N 1
ATOM 1288 C CA . GLY A 1 164 ? -13.880 2.454 26.332 1.00 94.44 164 GLY A CA 1
ATOM 1289 C C . GLY A 1 164 ? -13.133 3.316 25.303 1.00 94.44 164 GLY A C 1
ATOM 1290 O O . GLY A 1 164 ? -12.217 4.058 25.663 1.00 94.44 164 GLY A O 1
ATOM 1291 N N . HIS A 1 165 ? -13.520 3.267 24.022 1.00 94.62 165 HIS A N 1
ATOM 1292 C CA . HIS A 1 165 ? -12.937 4.138 22.997 1.00 94.62 165 HIS A CA 1
ATOM 1293 C C . HIS A 1 165 ? -13.524 5.549 23.056 1.00 94.62 165 HIS A C 1
ATOM 1295 O O . HIS A 1 165 ? -12.762 6.518 23.045 1.00 94.62 165 HIS A O 1
ATOM 1301 N N . VAL A 1 166 ? -14.855 5.674 23.104 1.00 95.81 166 VAL A N 1
ATOM 1302 C CA . VAL A 1 166 ? -15.514 6.986 23.040 1.00 95.81 166 VAL A CA 1
ATOM 1303 C C . VAL A 1 166 ? -15.250 7.831 24.290 1.00 95.81 166 VAL A C 1
ATOM 1305 O O . VAL A 1 166 ? -15.067 9.038 24.168 1.00 95.81 166 VAL A O 1
ATOM 1308 N N . ASN A 1 167 ? -15.096 7.228 25.472 1.00 95.94 167 ASN A N 1
ATOM 1309 C CA . ASN A 1 167 ? -14.659 7.928 26.682 1.00 95.94 167 ASN A CA 1
ATOM 1310 C C . ASN A 1 167 ? -13.231 8.477 26.542 1.00 95.94 167 ASN A C 1
ATOM 1312 O O . ASN A 1 167 ? -12.990 9.638 26.856 1.00 95.94 167 ASN A O 1
ATOM 1316 N N . ARG A 1 168 ? -12.300 7.707 25.958 1.00 94.19 168 ARG A N 1
ATOM 1317 C CA . ARG A 1 168 ? -10.913 8.152 25.716 1.00 94.19 168 ARG A CA 1
ATOM 1318 C C . ARG A 1 168 ? -10.820 9.389 24.813 1.00 94.19 168 ARG A C 1
ATOM 1320 O O . ARG A 1 168 ? -9.846 10.132 24.899 1.00 94.19 168 ARG A O 1
ATOM 1327 N N . ILE A 1 169 ? -11.801 9.598 23.935 1.00 95.12 169 ILE A N 1
ATOM 1328 C CA . ILE A 1 169 ? -11.905 10.793 23.079 1.00 95.12 169 ILE A CA 1
ATOM 1329 C C . ILE A 1 169 ? -12.897 11.835 23.626 1.00 95.12 169 ILE A C 1
ATOM 1331 O O . ILE A 1 169 ? -13.305 12.728 22.886 1.00 95.12 169 ILE A O 1
ATOM 1335 N N . ASN A 1 170 ? -13.280 11.731 24.904 1.00 95.50 170 ASN A N 1
ATOM 1336 C CA . ASN A 1 170 ? -14.206 12.627 25.605 1.00 95.50 170 ASN A CA 1
ATOM 1337 C C . ASN A 1 170 ? -15.595 12.734 24.945 1.00 95.50 170 ASN A C 1
ATOM 1339 O O . ASN A 1 170 ? -16.189 13.808 24.880 1.00 95.50 170 ASN A O 1
ATOM 1343 N N . ARG A 1 171 ? -16.108 11.621 24.407 1.00 95.62 171 ARG A N 1
ATOM 1344 C CA . ARG A 1 171 ? -17.450 11.507 23.805 1.00 95.62 171 ARG A CA 1
ATOM 1345 C C . ARG A 1 171 ? -18.426 10.652 24.615 1.00 95.62 171 ARG A C 1
ATOM 1347 O O . ARG A 1 171 ? -19.588 10.573 24.241 1.00 95.62 171 ARG A O 1
ATOM 1354 N N . ALA A 1 172 ? -17.972 10.052 25.710 1.00 93.62 172 ALA A N 1
ATOM 1355 C CA . ALA A 1 172 ? -18.820 9.393 26.696 1.00 93.62 172 ALA A CA 1
ATOM 1356 C C . ALA A 1 172 ? -18.354 9.761 28.103 1.00 93.62 172 ALA A C 1
ATOM 1358 O O . ALA A 1 172 ? -17.152 9.902 28.336 1.00 93.62 172 ALA A O 1
ATOM 1359 N N . GLU A 1 173 ? -19.301 9.882 29.030 1.00 93.62 173 GLU A N 1
ATOM 1360 C CA . GLU A 1 173 ? -19.028 10.238 30.426 1.00 93.62 173 GLU A CA 1
ATOM 1361 C C . GLU A 1 173 ? -18.195 9.169 31.134 1.00 93.62 173 GLU A C 1
ATOM 1363 O O . GLU A 1 173 ? -17.292 9.494 31.901 1.00 93.62 173 GLU A O 1
ATOM 1368 N N . THR A 1 174 ? -18.447 7.891 30.831 1.00 94.50 174 THR A N 1
ATOM 1369 C CA . THR A 1 174 ? -17.754 6.772 31.471 1.00 94.50 174 THR A CA 1
ATOM 1370 C C . THR A 1 174 ? -17.256 5.739 30.456 1.00 94.50 174 THR A C 1
ATOM 1372 O O . THR A 1 174 ? -17.842 5.601 29.381 1.00 94.50 174 THR A O 1
ATOM 1375 N N . PRO A 1 175 ? -16.171 5.001 30.763 1.00 95.44 175 PRO A N 1
ATOM 1376 C CA . PRO A 1 175 ? -15.655 3.935 29.903 1.00 95.44 175 PRO A CA 1
ATOM 1377 C C . PRO A 1 175 ? -16.322 2.571 30.151 1.00 95.44 175 PRO A C 1
ATOM 1379 O O . PRO A 1 175 ? -15.915 1.567 29.560 1.00 95.44 175 PRO A O 1
ATOM 1382 N N . TRP A 1 176 ? -17.292 2.504 31.063 1.00 96.06 176 TRP A N 1
ATOM 1383 C CA . TRP A 1 176 ? -17.818 1.258 31.608 1.00 96.06 176 TRP A CA 1
ATOM 1384 C C . TRP A 1 176 ? -18.793 0.567 30.657 1.00 96.06 176 TRP A C 1
ATOM 1386 O O . TRP A 1 176 ? -19.531 1.210 29.908 1.00 96.06 176 TRP A O 1
ATOM 1396 N N . CYS A 1 177 ? -18.819 -0.764 30.707 1.00 94.75 177 CYS A N 1
ATOM 1397 C CA . CYS A 1 177 ? -19.826 -1.544 30.004 1.00 94.75 177 CYS A CA 1
ATOM 1398 C C . CYS A 1 177 ? -21.204 -1.334 30.656 1.00 94.75 177 CYS A C 1
ATOM 1400 O O . CYS A 1 177 ? -21.337 -1.586 31.859 1.00 94.75 177 CYS A O 1
ATOM 1402 N N . PRO A 1 178 ? -22.250 -0.976 29.884 1.00 92.19 178 PRO A N 1
ATOM 1403 C CA . PRO A 1 178 ? -23.603 -0.780 30.411 1.00 92.19 178 PRO A CA 1
ATOM 1404 C C . PRO A 1 178 ? -24.191 -2.019 31.100 1.00 92.19 178 PRO A C 1
ATOM 1406 O O . PRO A 1 178 ? -25.089 -1.902 31.926 1.00 92.19 178 PRO A O 1
ATOM 1409 N N . HIS A 1 179 ? -23.702 -3.213 30.753 1.00 91.88 179 HIS A N 1
ATOM 1410 C CA . HIS A 1 179 ? -24.208 -4.484 31.278 1.00 91.88 179 HIS A CA 1
ATOM 1411 C C . HIS A 1 179 ? -23.403 -5.028 32.461 1.00 91.88 179 HIS A C 1
ATOM 1413 O O . HIS A 1 179 ? -23.940 -5.792 33.256 1.00 91.88 179 HIS A O 1
ATOM 1419 N N . CYS A 1 180 ? -22.133 -4.637 32.589 1.00 91.69 180 CYS A N 1
ATOM 1420 C CA . CYS A 1 180 ? -21.216 -5.182 33.595 1.00 91.69 180 CYS A CA 1
ATOM 1421 C C . CYS A 1 180 ? -20.808 -4.158 34.669 1.00 91.69 180 CYS A C 1
ATOM 1423 O O . CYS A 1 180 ? -20.148 -4.528 35.642 1.00 91.69 180 CYS A O 1
ATOM 1425 N N . GLY A 1 181 ? -21.167 -2.884 34.490 1.00 86.12 181 GLY A N 1
ATOM 1426 C CA . GLY A 1 181 ? -20.919 -1.806 35.445 1.00 86.12 181 GLY A CA 1
ATOM 1427 C C . GLY A 1 181 ? -19.447 -1.400 35.589 1.00 86.12 181 GLY A C 1
ATOM 1428 O O . GLY A 1 181 ? -18.583 -1.767 34.789 1.00 86.12 181 GLY A O 1
ATOM 1429 N N . GLU A 1 182 ? -19.162 -0.647 36.657 1.00 80.88 182 GLU A N 1
ATOM 1430 C CA . GLU A 1 182 ? -17.914 0.105 36.910 1.00 80.88 182 GLU A CA 1
ATOM 1431 C C . GLU A 1 182 ? -16.638 -0.737 37.106 1.00 80.88 182 GLU A C 1
ATOM 1433 O O . GLU A 1 182 ? -15.574 -0.215 37.424 1.00 80.88 182 GLU A O 1
ATOM 1438 N N . ARG A 1 183 ? -16.706 -2.056 36.911 1.00 83.00 183 ARG A N 1
ATOM 1439 C CA . ARG A 1 183 ? -15.541 -2.952 36.999 1.00 83.00 183 ARG A CA 1
ATOM 1440 C C . ARG A 1 183 ? -15.015 -3.399 35.644 1.00 83.00 183 ARG A C 1
ATOM 1442 O O . ARG A 1 183 ? -13.939 -3.983 35.576 1.00 83.00 183 ARG A O 1
ATOM 1449 N N . ASN A 1 184 ? -15.757 -3.134 34.572 1.00 90.44 184 ASN A N 1
ATOM 1450 C CA . ASN A 1 184 ? -15.449 -3.655 33.250 1.00 90.44 184 ASN A CA 1
ATOM 1451 C C . ASN A 1 184 ? -15.487 -2.535 32.213 1.00 90.44 184 ASN A C 1
ATOM 1453 O O . ASN A 1 184 ? -16.550 -2.002 31.903 1.00 90.44 184 ASN A O 1
ATOM 1457 N N . TYR A 1 185 ? -14.324 -2.192 31.655 1.00 93.56 185 TYR A N 1
ATOM 1458 C CA . TYR A 1 185 ? -14.246 -1.269 30.522 1.00 93.56 185 TYR A CA 1
ATOM 1459 C C . TYR A 1 185 ? -14.898 -1.902 29.292 1.00 93.56 185 TYR A C 1
ATOM 1461 O O . TYR A 1 185 ? -14.582 -3.040 28.930 1.00 93.56 185 TYR A O 1
ATOM 1469 N N . GLU A 1 186 ? -15.742 -1.143 28.596 1.00 94.69 186 GLU A N 1
ATOM 1470 C CA . GLU A 1 186 ? -16.333 -1.588 27.338 1.00 94.69 186 GLU A CA 1
ATOM 1471 C C . GLU A 1 186 ? -15.297 -1.511 26.209 1.00 94.69 186 GLU A C 1
ATOM 1473 O O . GLU A 1 186 ? -15.169 -0.524 25.483 1.00 94.69 186 GLU A O 1
ATOM 1478 N N . THR A 1 187 ? -14.497 -2.564 26.098 1.00 93.69 187 THR A N 1
ATOM 1479 C CA . THR A 1 187 ? -13.505 -2.755 25.036 1.00 93.69 187 THR A CA 1
ATOM 1480 C C . THR A 1 187 ? -13.937 -3.882 24.111 1.00 93.69 187 THR A C 1
ATOM 1482 O O . THR A 1 187 ? -14.787 -4.693 24.472 1.00 93.69 187 THR A O 1
ATOM 1485 N N . LEU A 1 188 ? -13.313 -3.985 22.934 1.00 92.00 188 LEU A N 1
ATOM 1486 C CA . LEU A 1 188 ? -13.559 -5.108 22.028 1.00 92.00 188 LEU A CA 1
ATOM 1487 C C . LEU A 1 188 ? -13.297 -6.456 22.687 1.00 92.00 188 LEU A C 1
ATOM 1489 O O . LEU A 1 188 ? -14.113 -7.360 22.563 1.00 92.00 188 LEU A O 1
ATOM 1493 N N . THR A 1 189 ? -12.198 -6.573 23.433 1.00 91.69 189 THR A N 1
ATOM 1494 C CA . THR A 1 189 ? -11.882 -7.797 24.170 1.00 91.69 189 THR A CA 1
ATOM 1495 C C . THR A 1 189 ? -12.975 -8.129 25.178 1.00 91.69 189 THR A C 1
ATOM 1497 O O . THR A 1 189 ? -13.362 -9.286 25.294 1.00 91.69 189 THR A O 1
ATOM 1500 N N . HIS A 1 190 ? -13.508 -7.118 25.874 1.00 93.50 190 HIS A N 1
ATOM 1501 C CA . HIS A 1 190 ? -14.613 -7.331 26.799 1.00 93.50 190 HIS A CA 1
ATOM 1502 C C . HIS A 1 190 ? -15.870 -7.810 26.069 1.00 93.50 190 HIS A C 1
ATOM 1504 O O . HIS A 1 190 ? -16.403 -8.853 26.421 1.00 93.50 190 HIS A O 1
ATOM 1510 N N . VAL A 1 191 ? -16.319 -7.087 25.040 1.00 92.81 191 VAL A N 1
ATOM 1511 C CA . VAL A 1 191 ? -17.550 -7.414 24.303 1.00 92.81 191 VAL A CA 1
ATOM 1512 C C . VAL A 1 191 ? -17.474 -8.792 23.642 1.00 92.81 191 VAL A C 1
ATOM 1514 O O . VAL A 1 191 ? -18.450 -9.525 23.703 1.00 92.81 191 VAL A O 1
ATOM 1517 N N . LEU A 1 192 ? -16.332 -9.157 23.050 1.00 91.62 192 LEU A N 1
ATOM 1518 C CA . LEU A 1 192 ? -16.188 -10.412 22.305 1.00 91.62 192 LEU A CA 1
ATOM 1519 C C . LEU A 1 192 ? -15.917 -11.638 23.185 1.00 91.62 192 LEU A C 1
ATOM 1521 O O . LEU A 1 192 ? -16.288 -12.738 22.793 1.00 91.62 192 LEU A O 1
ATOM 1525 N N . TYR A 1 193 ? -15.239 -11.477 24.327 1.00 91.94 193 TYR A N 1
ATOM 1526 C CA . TYR A 1 193 ? -14.700 -12.626 25.073 1.00 91.94 193 TYR A CA 1
ATOM 1527 C C . TYR A 1 193 ? -15.041 -12.663 26.563 1.00 91.94 193 TYR A C 1
ATOM 1529 O O . TYR A 1 193 ? -14.723 -13.650 27.218 1.00 91.94 193 TYR A O 1
ATOM 1537 N N . ILE A 1 194 ? -15.621 -11.604 27.137 1.00 92.69 194 ILE A N 1
ATOM 1538 C CA . ILE A 1 194 ? -15.796 -11.497 28.599 1.00 92.69 194 ILE A CA 1
ATOM 1539 C C . ILE A 1 194 ? -17.233 -11.133 28.983 1.00 92.69 194 ILE A C 1
ATOM 1541 O O . ILE A 1 194 ? -17.713 -11.550 30.032 1.00 92.69 194 ILE A O 1
ATOM 1545 N N . CYS A 1 195 ? -17.916 -10.320 28.179 1.00 94.00 195 CYS A N 1
ATOM 1546 C CA . CYS A 1 195 ? -19.202 -9.740 28.528 1.00 94.00 195 CYS A CA 1
ATOM 1547 C C . CYS A 1 195 ? -20.301 -10.817 28.564 1.00 94.00 195 CYS A C 1
ATOM 1549 O O . CYS A 1 195 ? -20.650 -11.340 27.506 1.00 94.00 195 CYS A O 1
ATOM 1551 N N . PRO A 1 196 ? -20.937 -11.085 29.722 1.00 91.06 196 PRO A N 1
ATOM 1552 C CA . PRO A 1 196 ? -21.970 -12.122 29.847 1.00 91.06 196 PRO A CA 1
ATOM 1553 C C . PRO A 1 196 ? -23.236 -11.863 29.021 1.00 91.06 196 PRO A C 1
ATOM 1555 O O . PRO A 1 196 ? -24.093 -12.726 28.913 1.00 91.06 196 PRO A O 1
ATOM 1558 N N . LYS A 1 197 ? -23.404 -10.641 28.506 1.00 91.56 197 LYS A N 1
ATOM 1559 C CA . LYS A 1 197 ? -24.529 -10.261 27.646 1.00 91.56 197 LYS A CA 1
ATOM 1560 C C . LYS A 1 197 ? -24.365 -10.789 26.215 1.00 91.56 197 LYS A C 1
ATOM 1562 O O . LYS A 1 197 ? -25.370 -11.013 25.548 1.00 91.56 197 LYS A O 1
ATOM 1567 N N . TYR A 1 198 ? -23.122 -10.859 25.739 1.00 85.88 198 TYR A N 1
ATOM 1568 C CA . TYR A 1 198 ? -22.777 -11.091 24.331 1.00 85.88 198 TYR A CA 1
ATOM 1569 C C . TYR A 1 198 ? -22.085 -12.440 24.090 1.00 85.88 198 TYR A C 1
ATOM 1571 O O . TYR A 1 198 ? -21.876 -12.802 22.934 1.00 85.88 198 TYR A O 1
ATOM 1579 N N . LEU A 1 199 ? -21.742 -13.152 25.167 1.00 81.00 199 LEU A N 1
ATOM 1580 C CA . LEU A 1 199 ? -21.391 -14.573 25.176 1.00 81.00 199 LEU A CA 1
ATOM 1581 C C . LEU A 1 199 ? -22.659 -15.414 25.341 1.00 81.00 199 LEU A C 1
ATOM 1583 O O . LEU A 1 199 ? -22.739 -16.468 24.676 1.00 81.00 199 LEU A O 1
#

Sequence (199 aa):
MDLIHSKACASLSCFNTVRREITALRTEQERRELAESSDDALSDTVTSRMELMWLPGHEAAEGNEAADKEAKKAITEGTSSRDDLPGWLRHSLPANLLAVKQELKRIAKTEARDRWRESRRFKRAAKIDETMPSGKYLALTDELTRREAALLTQLLTGHTCLNGHVNRINRAETPWCPHCGERNYETLTHVLYICPKYL

Secondary structure (DSSP, 8-state):
-HHHHHHHHHHHHHHHHHHHHHHHHHHHHHHHHHHHHHHTTS--------------TTS--HHHHHHHHHHHHHHHT-PPPTTTS-GGGSSPPPP-HHHHHHHHHHHHHHHHHHHHHTSTTHHHHTTT-TT-S-SHHHHHTTTS-HHHHHHHHHHHHT--SSHHHHHHTTSSS--EETTTEEEEE--HHHHHHT-TTT-

Foldseek 3Di:
DVVVVVVVVVVVVLVVVLVVVLVVLVVVVVVVVVVVVVVVVDDPDPPDDDDDDDDDPPPCPPVVVVVVVVVVCCVVVNDDDLVPDDPVVNDDDRDDSVVSVVVSVVVVVVVVVVVCCPDPVLVLVVVLPVPPPDCVLVVVCVPPDPVVSVVVVCQSNVVDPQLLNCVVVVNDPGQADPQPPDPHGRGPCCQPPNPPVND

Organism: Serendipita indica (strain DSM 11827) (NCBI:txid1109443)

Radius of gyration: 30.73 Å; chains: 1; bounding box: 58×41×89 Å

InterPro domains:
  IPR036397 Ribonuclease H superfamily [G3DSA:3.30.420.10] (4-85)